Protein AF-A0A2D5RQQ9-F1 (afdb_monomer_lite)

Radius of gyration: 22.71 Å; chains: 1; bounding box: 51×52×62 Å

Sequence (288 aa):
MKKIIVSLLFSGSVLANSAQQEQQINMMLTMMESMGEMTRMAECIDLPQARLKNVYQQTLMECGVGDMAAEEPDPQHTACLKSSLVKRSGVPADRWLACENSDEEHEDPLIAELDALNEQIGEREPTAAEQRQMDQIIERMQQRGVADMQQMVDAMIAGSQGSEASVTLPVYPEAKLLINIPSQGDIEIAEQRYITLPGASFVTTASPAQVLEFYRQQLPGYRIHRSALSAATDVAYMQNIPVDFDYSRDFGRAFSIPHIYIQPAKAGSQQQLPGAQTLFFVYYQPAE

Secondary structure (DSSP, 8-state):
----------B--TT--HHHHHHHHHHHHHHHHHTTHHHHHHHHHT--HHHHHHHHHHHHHHH---BTTSSS--HHHHHHHHHHHHHHH---HHHHHHHHGGGGG---HHHHHHHHHHHHHTTSPPPHHHHHHHHHHHHHHHHHHHHHHHHHHHHHHHHHTT-GGG--S---TTPEEEEEEPP--EEEETTEEEEPPPEEEEEESS-HHHHHHHHHHH-TT-EEE--TTS-TT-EEEESS--TT--TTTSHHHHTTS-EEEEEEPPHHHHHHSTT--EEEEEE-PPP-

Structure (mmCIF, N/CA/C/O backbone):
data_AF-A0A2D5RQQ9-F1
#
_entry.id   AF-A0A2D5RQQ9-F1
#
loop_
_atom_site.group_PDB
_atom_site.id
_atom_site.type_symbol
_atom_site.label_atom_id
_atom_site.label_alt_id
_atom_site.label_comp_id
_atom_site.label_asym_id
_atom_site.label_entity_id
_atom_site.label_seq_id
_atom_site.pdbx_PDB_ins_code
_atom_site.Cartn_x
_atom_site.Cartn_y
_atom_site.Cartn_z
_atom_site.occupancy
_atom_site.B_iso_or_equiv
_atom_site.auth_seq_id
_atom_site.auth_comp_id
_atom_site.auth_asym_id
_atom_site.auth_atom_id
_atom_site.pdbx_PDB_model_num
ATOM 1 N N . MET A 1 1 ? -18.279 13.672 15.164 1.00 25.95 1 MET A N 1
ATOM 2 C CA . MET A 1 1 ? -17.681 13.859 13.816 1.00 25.95 1 MET A CA 1
ATOM 3 C C . MET A 1 1 ? -17.732 12.526 13.085 1.00 25.95 1 MET A C 1
ATOM 5 O O . MET A 1 1 ? -17.355 11.532 13.688 1.00 25.95 1 MET A O 1
ATOM 9 N N . LYS A 1 2 ? -18.236 12.481 11.839 1.00 24.95 2 LYS A N 1
ATOM 10 C CA . LYS A 1 2 ? -18.196 11.276 10.989 1.00 24.95 2 LYS A CA 1
ATOM 11 C C . LYS A 1 2 ? -16.764 10.737 10.995 1.00 24.95 2 LYS A C 1
ATOM 13 O O . LYS A 1 2 ? -15.858 11.482 10.626 1.00 24.95 2 LYS A O 1
ATOM 18 N N . LYS A 1 3 ? -16.576 9.503 11.478 1.00 25.38 3 LYS A N 1
ATOM 19 C CA . LYS A 1 3 ? -15.277 8.827 11.513 1.00 25.38 3 LYS A CA 1
ATOM 20 C C . LYS A 1 3 ? -14.649 8.972 10.129 1.00 25.38 3 LYS A C 1
ATOM 22 O O . LYS A 1 3 ? -15.228 8.521 9.142 1.00 25.38 3 LYS A O 1
ATOM 27 N N . ILE A 1 4 ? -13.508 9.654 10.065 1.00 24.83 4 ILE A N 1
ATOM 28 C CA . ILE A 1 4 ? -12.655 9.670 8.882 1.00 24.83 4 ILE A CA 1
ATOM 29 C C . ILE A 1 4 ? -12.055 8.268 8.832 1.00 24.83 4 ILE A C 1
ATOM 31 O O . ILE A 1 4 ? -10.956 8.017 9.314 1.00 24.83 4 ILE A O 1
ATOM 35 N N . ILE A 1 5 ? -12.839 7.327 8.306 1.00 30.06 5 ILE A N 1
ATOM 36 C CA . ILE A 1 5 ? -12.282 6.183 7.609 1.00 30.06 5 ILE A CA 1
ATOM 37 C C . ILE A 1 5 ? -11.373 6.832 6.579 1.00 30.06 5 ILE A C 1
ATOM 39 O O . ILE A 1 5 ? -11.826 7.636 5.760 1.00 30.06 5 ILE A O 1
ATOM 43 N N . VAL A 1 6 ? -10.074 6.585 6.702 1.00 27.17 6 VAL A N 1
ATOM 44 C CA . VAL A 1 6 ? -9.129 6.887 5.641 1.00 27.17 6 VAL A CA 1
ATOM 45 C C . VAL A 1 6 ? -9.617 6.061 4.455 1.00 27.17 6 VAL A C 1
ATOM 47 O O . VAL A 1 6 ? -9.301 4.880 4.340 1.00 27.17 6 VAL A O 1
ATOM 50 N N . SER A 1 7 ? -10.470 6.669 3.627 1.00 28.73 7 SER A N 1
ATOM 51 C CA . SER A 1 7 ? -10.830 6.187 2.304 1.00 28.73 7 SER A CA 1
ATOM 52 C C . SER A 1 7 ? -9.543 6.200 1.501 1.00 28.73 7 SER A C 1
ATOM 54 O O . SER A 1 7 ? -9.238 7.149 0.782 1.00 28.73 7 SER A O 1
ATOM 56 N N . LEU A 1 8 ? -8.732 5.160 1.674 1.00 34.09 8 LEU A N 1
ATOM 57 C CA . LEU A 1 8 ? -7.810 4.760 0.638 1.00 34.09 8 LEU A CA 1
ATOM 58 C C . LEU A 1 8 ? -8.691 4.411 -0.550 1.00 34.09 8 LEU A C 1
ATOM 60 O O . LEU A 1 8 ? -9.474 3.463 -0.507 1.00 34.09 8 LEU A O 1
ATOM 64 N N . LEU A 1 9 ? -8.618 5.283 -1.547 1.00 37.06 9 LEU A N 1
ATOM 65 C CA . LEU A 1 9 ? -9.400 5.273 -2.770 1.00 37.06 9 LEU A CA 1
ATOM 66 C C . LEU A 1 9 ? -9.053 4.018 -3.571 1.00 37.06 9 LEU A C 1
ATOM 68 O O . LEU A 1 9 ? -8.239 4.044 -4.476 1.00 37.06 9 LEU A O 1
ATOM 72 N N . PHE A 1 10 ? -9.609 2.879 -3.192 1.00 42.66 10 PHE A N 1
ATOM 73 C CA . PHE A 1 10 ? -9.411 1.617 -3.882 1.00 42.66 10 PHE A CA 1
ATOM 74 C C . PHE A 1 10 ? -10.621 1.355 -4.776 1.00 42.66 10 PHE A C 1
ATOM 76 O O . PHE A 1 10 ? -11.488 0.553 -4.437 1.00 42.66 10 PHE A O 1
ATOM 83 N N . SER A 1 11 ? -10.710 2.056 -5.905 1.00 41.66 11 SER A N 1
ATOM 84 C CA . SER A 1 11 ? -11.771 1.819 -6.888 1.00 41.66 11 SER A CA 1
ATOM 85 C C . SER A 1 11 ? -11.469 0.516 -7.634 1.00 41.66 11 SER A C 1
ATOM 87 O O . SER A 1 11 ? -10.487 0.416 -8.372 1.00 41.66 11 SER A O 1
ATOM 89 N N . GLY A 1 12 ? -12.280 -0.515 -7.397 1.00 41.56 12 GLY A N 1
ATOM 90 C CA . GLY A 1 12 ? -12.174 -1.802 -8.076 1.00 41.56 12 GLY A CA 1
ATOM 91 C C . GLY A 1 12 ? -12.991 -1.812 -9.363 1.00 41.56 12 GLY A C 1
ATOM 92 O O . GLY A 1 12 ? -14.208 -1.973 -9.328 1.00 41.56 12 GLY A O 1
ATOM 93 N N . SER A 1 13 ? -12.338 -1.698 -10.518 1.00 41.34 13 SER A N 1
ATOM 94 C CA . SER A 1 13 ? -12.982 -2.000 -11.800 1.00 41.34 13 SER A CA 1
ATOM 95 C C . SER A 1 13 ? -13.202 -3.512 -11.926 1.00 41.34 13 SER A C 1
ATOM 97 O O . SER A 1 13 ? -12.289 -4.299 -11.684 1.00 41.34 13 SER A O 1
ATOM 99 N N . VAL A 1 14 ? -14.378 -3.928 -12.408 1.00 40.56 14 VAL A N 1
ATOM 100 C CA . VAL A 1 14 ? -14.801 -5.334 -12.645 1.00 40.56 14 VAL A CA 1
ATOM 101 C C . VAL A 1 14 ? -13.974 -6.052 -13.746 1.00 40.56 14 VAL A C 1
ATOM 103 O O . VAL A 1 14 ? -14.341 -7.116 -14.231 1.00 40.56 14 VAL A O 1
ATOM 106 N N . LEU A 1 15 ? -12.837 -5.480 -14.155 1.00 45.84 15 LEU A N 1
ATOM 107 C CA . LEU A 1 15 ? -11.891 -6.018 -15.140 1.00 45.84 15 LEU A CA 1
ATOM 108 C C . LEU A 1 15 ? -10.438 -6.005 -14.624 1.00 45.84 15 LEU A C 1
ATOM 110 O O . LEU A 1 15 ? -9.504 -6.027 -15.422 1.00 45.84 15 LEU A O 1
ATOM 114 N N . ALA A 1 16 ? -10.218 -5.931 -13.308 1.00 52.47 16 ALA A N 1
ATOM 115 C CA . ALA A 1 16 ? -8.876 -6.088 -12.756 1.00 52.47 16 ALA A CA 1
ATOM 116 C C . ALA A 1 16 ? -8.373 -7.522 -13.007 1.00 52.47 16 ALA A C 1
ATOM 118 O O . ALA A 1 16 ? -9.087 -8.494 -12.756 1.00 52.47 16 ALA A O 1
ATOM 119 N N . ASN A 1 17 ? -7.137 -7.657 -13.499 1.00 68.62 17 ASN A N 1
ATOM 120 C CA . ASN A 1 17 ? -6.447 -8.946 -13.586 1.00 68.62 17 ASN A CA 1
ATOM 121 C C . ASN A 1 17 ? -6.506 -9.629 -12.203 1.00 68.62 17 ASN A C 1
ATOM 123 O O . ASN A 1 17 ? -6.288 -8.969 -11.183 1.00 68.62 17 ASN A O 1
ATOM 127 N N . SER A 1 18 ? -6.788 -10.936 -12.149 1.00 73.06 18 SER A N 1
ATOM 128 C CA . SER A 1 18 ? -6.931 -11.687 -10.892 1.00 73.06 18 SER A CA 1
ATOM 129 C C . SER A 1 18 ? -5.739 -11.511 -9.945 1.00 73.06 18 SER A C 1
ATOM 131 O O . SER A 1 18 ? -5.924 -11.498 -8.732 1.00 73.06 18 SER A O 1
ATOM 133 N N . ALA A 1 19 ? -4.531 -11.311 -10.485 1.00 74.75 19 ALA A N 1
ATOM 134 C CA . ALA A 1 19 ? -3.336 -11.027 -9.691 1.00 74.75 19 ALA A CA 1
ATOM 135 C C . ALA A 1 19 ? -3.405 -9.667 -8.965 1.00 74.75 19 ALA A C 1
ATOM 137 O O . ALA A 1 19 ? -2.987 -9.551 -7.815 1.00 74.75 19 ALA A O 1
ATOM 138 N N . GLN A 1 20 ? -3.960 -8.636 -9.610 1.00 75.88 20 GLN A N 1
ATOM 139 C CA . GLN A 1 20 ? -4.134 -7.314 -8.999 1.00 75.88 20 GLN A CA 1
ATOM 140 C C . GLN A 1 20 ? -5.241 -7.322 -7.946 1.00 75.88 20 GLN A C 1
ATOM 142 O O . GLN A 1 20 ? -5.081 -6.724 -6.883 1.00 75.88 20 GLN A O 1
ATOM 147 N N . GLN A 1 21 ? -6.339 -8.033 -8.216 1.00 80.00 21 GLN A N 1
ATOM 148 C CA . GLN A 1 21 ? -7.421 -8.204 -7.250 1.00 80.00 21 GLN A CA 1
ATOM 149 C C . GLN A 1 21 ? -6.928 -8.936 -5.993 1.00 80.00 21 GLN A C 1
ATOM 151 O O . GLN A 1 21 ? -7.206 -8.501 -4.876 1.00 80.00 21 GLN A O 1
ATOM 156 N N . GLU A 1 22 ? -6.155 -10.012 -6.156 1.00 84.25 22 GLU A N 1
ATOM 157 C CA . GLU A 1 22 ? -5.573 -10.745 -5.030 1.00 84.25 22 GLU A CA 1
ATOM 158 C C . GLU A 1 22 ? -4.641 -9.855 -4.193 1.00 84.25 22 GLU A C 1
ATOM 160 O O . GLU A 1 22 ? -4.732 -9.844 -2.963 1.00 84.25 22 GLU A O 1
ATOM 165 N N . GLN A 1 23 ? -3.794 -9.051 -4.841 1.00 83.00 23 GLN A N 1
ATOM 166 C CA . GLN A 1 23 ? -2.932 -8.086 -4.157 1.00 83.00 23 GLN A CA 1
ATOM 167 C C . GLN A 1 23 ? -3.745 -7.050 -3.367 1.00 83.00 23 GLN A C 1
ATOM 169 O O . GLN A 1 23 ? -3.433 -6.773 -2.208 1.00 83.00 23 GLN A O 1
ATOM 174 N N . GLN A 1 24 ? -4.806 -6.500 -3.961 1.00 83.75 24 GLN A N 1
ATOM 175 C CA . GLN A 1 24 ? -5.685 -5.534 -3.302 1.00 83.75 24 GLN A CA 1
ATOM 176 C C . GLN A 1 24 ? -6.357 -6.135 -2.061 1.00 83.75 24 GLN A C 1
ATOM 178 O O . GLN A 1 24 ? -6.379 -5.506 -1.002 1.00 83.75 24 GLN A O 1
ATOM 183 N N . ILE A 1 25 ? -6.844 -7.374 -2.167 1.00 88.44 25 ILE A N 1
ATOM 184 C CA . ILE A 1 25 ? -7.444 -8.108 -1.049 1.00 88.44 25 ILE A CA 1
ATOM 185 C C . ILE A 1 25 ? -6.409 -8.342 0.052 1.00 88.44 25 ILE A C 1
ATOM 187 O O . ILE A 1 25 ? -6.671 -8.034 1.212 1.00 88.44 25 ILE A O 1
ATOM 191 N N . ASN A 1 26 ? -5.218 -8.838 -0.287 1.00 88.25 26 ASN A N 1
ATOM 192 C CA . ASN A 1 26 ? -4.170 -9.108 0.698 1.00 88.25 26 ASN A CA 1
ATOM 193 C C . ASN A 1 26 ? -3.725 -7.839 1.434 1.00 88.25 26 ASN A C 1
ATOM 195 O O . ASN A 1 26 ? -3.538 -7.874 2.654 1.00 88.25 26 ASN A O 1
ATOM 199 N N . MET A 1 27 ? -3.613 -6.715 0.723 1.00 86.12 27 MET A N 1
ATOM 200 C CA . MET A 1 27 ? -3.309 -5.424 1.329 1.00 86.12 27 MET A CA 1
ATOM 201 C C . MET A 1 27 ? -4.413 -4.997 2.300 1.00 86.12 27 MET A C 1
ATOM 203 O O . MET A 1 27 ? -4.114 -4.700 3.455 1.00 86.12 27 MET A O 1
ATOM 207 N N . MET A 1 28 ? -5.682 -5.053 1.885 1.00 87.69 28 MET A N 1
ATOM 208 C CA . MET A 1 28 ? -6.814 -4.696 2.745 1.00 87.69 28 MET A CA 1
ATOM 209 C C . MET A 1 28 ? -6.874 -5.568 4.008 1.00 87.69 28 MET A C 1
ATOM 211 O O . MET A 1 28 ? -6.996 -5.047 5.114 1.00 87.69 28 MET A O 1
ATOM 215 N N . LEU A 1 29 ? -6.709 -6.888 3.879 1.00 91.50 29 LEU A N 1
ATOM 216 C CA . LEU A 1 29 ? -6.721 -7.799 5.029 1.00 91.50 29 LEU A CA 1
ATOM 217 C C . LEU A 1 29 ? -5.537 -7.574 5.971 1.00 91.50 29 LEU A C 1
ATOM 219 O O . LEU A 1 29 ? -5.690 -7.708 7.183 1.00 91.50 29 LEU A O 1
ATOM 223 N N . THR A 1 30 ? -4.368 -7.225 5.433 1.00 89.94 30 THR A N 1
ATOM 224 C CA . THR A 1 30 ? -3.190 -6.884 6.244 1.00 89.94 30 THR A CA 1
ATOM 225 C C . THR A 1 30 ? -3.403 -5.575 6.998 1.00 89.94 30 THR A C 1
ATOM 227 O O . THR A 1 30 ? -3.008 -5.465 8.156 1.00 89.94 30 THR A O 1
ATOM 230 N N . MET A 1 31 ? -4.083 -4.603 6.386 1.00 86.19 31 MET A N 1
ATOM 231 C CA . MET A 1 31 ? -4.472 -3.368 7.062 1.00 86.19 31 MET A CA 1
ATOM 232 C C . MET A 1 31 ? -5.473 -3.625 8.190 1.00 86.19 31 MET A C 1
ATOM 234 O O . MET A 1 31 ? -5.219 -3.199 9.313 1.00 86.19 31 MET A O 1
ATOM 238 N N . MET A 1 32 ? -6.537 -4.394 7.936 1.00 88.75 32 MET A N 1
ATOM 239 C CA . MET A 1 32 ? -7.510 -4.782 8.970 1.00 88.75 32 MET A CA 1
ATOM 240 C C . MET A 1 32 ? -6.850 -5.528 10.138 1.00 88.75 32 MET A C 1
ATOM 242 O O . MET A 1 32 ? -7.231 -5.366 11.296 1.00 88.75 32 MET A O 1
ATOM 246 N N . GLU A 1 33 ? -5.863 -6.376 9.845 1.00 90.06 33 GLU A N 1
ATOM 247 C CA . GLU A 1 33 ? -5.084 -7.093 10.855 1.00 90.06 33 GLU A CA 1
ATOM 248 C C . GLU A 1 33 ? -4.198 -6.145 11.664 1.00 90.06 33 GLU A C 1
ATOM 250 O O . GLU A 1 33 ? -4.242 -6.182 12.893 1.00 90.06 33 GLU A O 1
ATOM 255 N N . SER A 1 34 ? -3.458 -5.259 10.993 1.00 86.75 34 SER A N 1
ATOM 256 C CA . SER A 1 34 ? -2.607 -4.267 11.652 1.00 86.75 34 SER A CA 1
ATOM 257 C C . SER A 1 34 ? -3.424 -3.351 12.558 1.00 86.75 34 SER A C 1
ATOM 259 O O . SER A 1 34 ? -3.053 -3.147 13.706 1.00 86.75 34 SER A O 1
ATOM 261 N N . MET A 1 35 ? -4.575 -2.867 12.094 1.00 83.38 35 MET A N 1
ATOM 262 C CA . MET A 1 35 ? -5.450 -1.963 12.848 1.00 83.38 35 MET A CA 1
ATOM 263 C C . MET A 1 35 ? -6.261 -2.666 13.953 1.00 83.38 35 MET A C 1
ATOM 265 O O . MET A 1 35 ? -7.040 -2.025 14.657 1.00 83.38 35 MET A O 1
ATOM 269 N N . GLY A 1 36 ? -6.103 -3.983 14.122 1.00 85.38 36 GLY A N 1
ATOM 270 C CA . GLY A 1 36 ? -6.800 -4.769 15.144 1.00 85.38 36 GLY A CA 1
ATOM 271 C C . GLY A 1 36 ? -8.283 -5.030 14.853 1.00 85.38 36 GLY A C 1
ATOM 272 O O . GLY A 1 36 ? -8.955 -5.679 15.655 1.00 85.38 36 GLY A O 1
ATOM 273 N N . GLU A 1 37 ? -8.803 -4.581 13.708 1.00 87.88 37 GLU A N 1
ATOM 274 C CA . GLU A 1 37 ? -10.182 -4.837 13.273 1.00 87.88 37 GLU A CA 1
ATOM 275 C C . GLU A 1 37 ? -10.431 -6.335 13.084 1.00 87.88 37 GLU A C 1
ATOM 277 O O . GLU A 1 37 ? -11.453 -6.865 13.522 1.00 87.88 37 GLU A O 1
ATOM 282 N N . MET A 1 38 ? -9.455 -7.047 12.508 1.00 91.06 38 MET A N 1
ATOM 283 C CA . MET A 1 38 ? -9.548 -8.493 12.304 1.00 91.06 38 MET A CA 1
ATOM 284 C C . MET A 1 38 ? -9.651 -9.251 13.635 1.00 91.06 38 MET A C 1
ATOM 286 O O . MET A 1 38 ? -10.439 -10.186 13.746 1.00 91.06 38 MET A O 1
ATOM 290 N N . THR A 1 39 ? -8.878 -8.847 14.649 1.00 91.19 39 THR A N 1
ATOM 291 C CA . THR A 1 39 ? -8.912 -9.451 15.991 1.00 91.19 39 THR A CA 1
ATOM 292 C C . THR A 1 39 ? -10.254 -9.203 16.666 1.00 91.19 39 THR A C 1
ATOM 294 O O . THR A 1 39 ? -10.876 -10.141 17.153 1.00 91.19 39 THR A O 1
ATOM 297 N N . ARG A 1 40 ? -10.747 -7.963 16.622 1.00 89.38 40 ARG A N 1
ATOM 298 C CA . ARG A 1 40 ? -12.038 -7.593 17.215 1.00 89.38 40 ARG A CA 1
ATOM 299 C C . ARG A 1 40 ? -13.191 -8.378 16.598 1.00 89.38 40 ARG A C 1
ATOM 301 O O . ARG A 1 40 ? -14.019 -8.938 17.313 1.00 89.38 40 ARG A O 1
ATOM 308 N N . MET A 1 41 ? -13.233 -8.442 15.268 1.00 91.25 41 MET A N 1
ATOM 309 C CA . MET A 1 41 ? -14.274 -9.179 14.561 1.00 91.25 41 MET A CA 1
ATOM 310 C C . MET A 1 41 ? -14.189 -10.675 14.877 1.00 91.25 41 MET A C 1
ATOM 312 O O . MET A 1 41 ? -15.211 -11.287 15.173 1.00 91.25 41 MET A O 1
ATOM 316 N N . ALA A 1 42 ? -12.977 -11.242 14.891 1.00 93.38 42 ALA A N 1
ATOM 317 C CA . ALA A 1 42 ? -12.712 -12.632 15.259 1.00 93.38 42 ALA A CA 1
ATOM 318 C C . ALA A 1 42 ? -13.224 -12.975 16.666 1.00 93.38 42 ALA A C 1
ATOM 320 O O . ALA A 1 42 ? -13.921 -13.975 16.835 1.00 93.38 42 ALA A O 1
ATOM 321 N N . GLU A 1 43 ? -12.942 -12.126 17.655 1.00 93.06 43 GLU A N 1
ATOM 322 C CA . GLU A 1 43 ? -13.437 -12.276 19.026 1.00 93.06 43 GLU A CA 1
ATOM 323 C C . GLU A 1 43 ? -14.964 -12.153 19.100 1.00 93.06 43 GLU A C 1
ATOM 325 O O . GLU A 1 43 ? -15.620 -12.945 19.777 1.00 93.06 43 GLU A O 1
ATOM 330 N N . CYS A 1 44 ? -15.555 -11.206 18.368 1.00 92.00 44 CYS A N 1
ATOM 331 C CA . CYS A 1 44 ? -16.999 -11.004 18.390 1.00 92.00 44 CYS A CA 1
ATOM 332 C C . CYS A 1 44 ? -17.763 -12.192 17.786 1.00 92.00 44 CYS A C 1
ATOM 334 O O . CYS A 1 44 ? -18.739 -12.669 18.371 1.00 92.00 44 CYS A O 1
ATOM 336 N N . ILE A 1 45 ? -17.323 -12.721 16.645 1.00 93.38 45 ILE A N 1
ATOM 337 C CA . ILE A 1 45 ? -17.992 -13.851 15.978 1.00 93.38 45 ILE A CA 1
ATOM 338 C C . ILE A 1 45 ? -17.516 -15.228 16.471 1.00 93.38 45 ILE A C 1
ATOM 340 O O . ILE A 1 45 ? -17.985 -16.239 15.950 1.00 93.38 45 ILE A O 1
ATOM 344 N N . ASP A 1 46 ? -16.613 -15.263 17.457 1.00 94.12 46 ASP A N 1
ATOM 345 C CA . ASP A 1 46 ? -16.004 -16.472 18.030 1.00 94.12 46 ASP A CA 1
ATOM 346 C C . ASP A 1 46 ? -15.327 -17.367 16.973 1.00 94.12 46 ASP A C 1
ATOM 348 O O . ASP A 1 46 ? -15.558 -18.575 16.862 1.00 94.12 46 ASP A O 1
ATOM 352 N N . LEU A 1 47 ? -14.484 -16.753 16.138 1.00 94.62 47 LEU A N 1
ATOM 353 C CA . LEU A 1 47 ? -13.663 -17.454 15.154 1.00 94.62 47 LEU A CA 1
ATOM 354 C C . LEU A 1 47 ? -12.181 -17.138 15.345 1.00 94.62 47 LEU A C 1
ATOM 356 O O . LEU A 1 47 ? -11.826 -15.986 15.560 1.00 94.62 47 LEU A O 1
ATOM 360 N N . PRO A 1 48 ? -11.272 -18.115 15.165 1.00 95.69 48 PRO A N 1
ATOM 361 C CA . PRO A 1 48 ? -9.846 -17.820 15.125 1.00 95.69 48 PRO A CA 1
ATOM 362 C C . PRO A 1 48 ? -9.525 -16.799 14.027 1.00 95.69 48 PRO A C 1
ATOM 364 O O . PRO A 1 48 ? -9.962 -16.962 12.886 1.00 95.69 48 PRO A O 1
ATOM 367 N N . GLN A 1 49 ? -8.694 -15.804 14.338 1.00 94.38 49 GLN A N 1
ATOM 368 C CA . GLN A 1 49 ? -8.326 -14.722 13.417 1.00 94.38 49 GLN A CA 1
ATOM 369 C C . GLN A 1 49 ? -7.825 -15.233 12.053 1.00 94.38 49 GLN A C 1
ATOM 371 O O . GLN A 1 49 ? -8.259 -14.758 11.007 1.00 94.38 49 GLN A O 1
ATOM 376 N N . ALA A 1 50 ? -6.980 -16.270 12.043 1.00 94.56 50 ALA A N 1
ATOM 377 C CA . ALA A 1 50 ? -6.484 -16.882 10.807 1.00 94.56 50 ALA A CA 1
ATOM 378 C C . ALA A 1 50 ? -7.607 -17.494 9.948 1.00 94.56 50 ALA A C 1
ATOM 380 O O . ALA A 1 50 ? -7.569 -17.428 8.718 1.00 94.56 50 ALA A O 1
ATOM 381 N N . ARG A 1 51 ? -8.633 -18.071 10.589 1.00 95.31 51 ARG A N 1
ATOM 382 C CA . ARG A 1 51 ? -9.811 -18.602 9.895 1.00 95.31 51 ARG A CA 1
ATOM 383 C C . ARG A 1 51 ? -10.665 -17.468 9.342 1.00 95.31 51 ARG A C 1
ATOM 385 O O . ARG A 1 51 ? -11.106 -17.565 8.201 1.00 95.31 51 ARG A O 1
ATOM 392 N N . LEU A 1 52 ? -10.863 -16.403 10.114 1.00 94.81 52 LEU A N 1
ATOM 393 C CA . LEU A 1 52 ? -11.594 -15.223 9.666 1.00 94.81 52 LEU A CA 1
ATOM 394 C C . LEU A 1 52 ? -10.920 -14.561 8.454 1.00 94.81 52 LEU A C 1
ATOM 396 O O . LEU A 1 52 ? -11.585 -14.300 7.455 1.00 94.81 52 LEU A O 1
ATOM 400 N N . LYS A 1 53 ? -9.595 -14.388 8.490 1.00 94.81 53 LYS A N 1
ATOM 401 C CA . LYS A 1 53 ? -8.812 -13.866 7.361 1.00 94.81 53 LYS A CA 1
ATOM 402 C C . LYS A 1 53 ? -9.030 -14.686 6.087 1.00 94.81 53 LYS A C 1
ATOM 404 O O . LYS A 1 53 ? -9.276 -14.116 5.030 1.00 94.81 53 LYS A O 1
ATOM 409 N N . ASN A 1 54 ? -9.010 -16.017 6.191 1.00 95.12 54 ASN A N 1
ATOM 410 C CA . ASN A 1 54 ? -9.273 -16.907 5.057 1.00 95.12 54 ASN A CA 1
ATOM 411 C C . ASN A 1 54 ? -10.717 -16.769 4.534 1.00 95.12 54 ASN A C 1
ATOM 413 O O . ASN A 1 54 ? -10.930 -16.689 3.325 1.00 95.12 54 ASN A O 1
ATOM 417 N N . VAL A 1 55 ? -11.703 -16.677 5.435 1.00 95.38 55 VAL A N 1
ATOM 418 C CA . VAL A 1 55 ? -13.110 -16.445 5.070 1.00 95.38 55 VAL A CA 1
ATOM 419 C C . VAL A 1 55 ? -13.265 -15.141 4.290 1.00 95.38 55 VAL A C 1
ATOM 421 O O . VAL A 1 55 ? -13.894 -15.155 3.231 1.00 95.38 55 VAL A O 1
ATOM 424 N N . TYR A 1 56 ? -12.668 -14.041 4.757 1.00 94.62 56 TYR A N 1
ATOM 425 C CA . TYR A 1 56 ? -12.691 -12.775 4.027 1.00 94.62 56 TYR A CA 1
ATOM 426 C C . TYR A 1 56 ? -11.983 -12.881 2.680 1.00 94.62 56 TYR A C 1
ATOM 428 O O . TYR A 1 56 ? -12.566 -12.502 1.670 1.00 94.62 56 TYR A O 1
ATOM 436 N N . GLN A 1 57 ? -10.773 -13.445 2.640 1.00 93.50 57 GLN A N 1
ATOM 437 C CA . GLN A 1 57 ? -10.010 -13.599 1.402 1.00 93.50 57 GLN A CA 1
ATOM 438 C C . GLN A 1 57 ? -10.824 -14.335 0.334 1.00 93.50 57 GLN A C 1
ATOM 440 O O . GLN A 1 57 ? -10.979 -13.846 -0.780 1.00 93.50 57 GLN A O 1
ATOM 445 N N . GLN A 1 58 ? -11.414 -15.480 0.682 1.00 93.94 58 GLN A N 1
ATOM 446 C CA . GLN A 1 58 ? -12.241 -16.248 -0.249 1.00 93.94 58 GLN A CA 1
ATOM 447 C C . GLN A 1 58 ? -13.518 -15.511 -0.656 1.00 93.94 58 GLN A C 1
ATOM 449 O O . GLN A 1 58 ? -13.935 -15.604 -1.808 1.00 93.94 58 GLN A O 1
ATOM 454 N N . THR A 1 59 ? -14.144 -14.798 0.281 1.00 93.31 59 THR A N 1
ATOM 455 C CA . THR A 1 59 ? -15.378 -14.054 0.014 1.00 93.31 59 THR A CA 1
ATOM 456 C C . THR A 1 59 ? -15.126 -12.887 -0.936 1.00 93.31 59 THR A C 1
ATOM 458 O O . THR A 1 59 ? -15.888 -12.702 -1.875 1.00 93.31 59 THR A O 1
ATOM 461 N N . LEU A 1 60 ? -14.032 -12.149 -0.755 1.00 91.75 60 LEU A N 1
ATOM 462 C CA . LEU A 1 60 ? -13.659 -11.018 -1.609 1.00 91.75 60 LEU A CA 1
ATOM 463 C C . LEU A 1 60 ? -13.136 -11.463 -2.981 1.00 91.75 60 LEU A C 1
ATOM 465 O O . LEU A 1 60 ? -13.339 -10.775 -3.979 1.00 91.75 60 LEU A O 1
ATOM 469 N N . MET A 1 61 ? -12.500 -12.635 -3.062 1.00 89.31 61 MET A N 1
ATOM 470 C CA . MET A 1 61 ? -12.158 -13.240 -4.353 1.00 89.31 61 MET A CA 1
ATOM 471 C C . MET A 1 61 ? -13.415 -13.654 -5.137 1.00 89.31 61 MET A C 1
ATOM 473 O O . MET A 1 61 ? -13.436 -13.530 -6.355 1.00 89.31 61 MET A O 1
ATOM 477 N N . GLU A 1 62 ? -14.465 -14.127 -4.455 1.00 89.50 62 GLU A N 1
ATOM 478 C CA . GLU A 1 62 ? -15.734 -14.538 -5.079 1.00 89.50 62 GLU A CA 1
ATOM 479 C C . GLU A 1 62 ? -16.630 -13.349 -5.450 1.00 89.50 62 GLU A C 1
ATOM 481 O O . GLU A 1 62 ? -17.172 -13.303 -6.550 1.00 89.50 62 GLU A O 1
ATOM 486 N N . CYS A 1 63 ? -16.797 -12.397 -4.532 1.00 88.25 63 CYS A N 1
ATOM 487 C CA . CYS A 1 63 ? -17.736 -11.284 -4.671 1.00 88.25 63 CYS A CA 1
ATOM 488 C C . CYS A 1 63 ? -17.109 -10.018 -5.270 1.00 88.25 63 CYS A C 1
ATOM 490 O O . CYS A 1 63 ? -17.829 -9.058 -5.551 1.00 88.25 63 CYS A O 1
ATOM 492 N N . GLY A 1 64 ? -15.785 -9.993 -5.441 1.00 85.12 64 GLY A N 1
ATOM 493 C CA . GLY A 1 64 ? -15.038 -8.771 -5.715 1.00 85.12 64 GLY A CA 1
ATOM 494 C C . GLY A 1 64 ? -14.786 -7.948 -4.450 1.00 85.12 64 GLY A C 1
ATOM 495 O O . GLY A 1 64 ? -15.164 -8.330 -3.343 1.00 85.12 64 GLY A O 1
ATOM 496 N N . VAL A 1 65 ? -14.155 -6.793 -4.634 1.00 78.06 65 VAL A N 1
ATOM 497 C CA . VAL A 1 65 ? -13.922 -5.775 -3.589 1.00 78.06 65 VAL A CA 1
ATOM 498 C C . VAL A 1 65 ? -14.934 -4.621 -3.643 1.00 78.06 65 VAL A C 1
ATOM 500 O O . VAL A 1 65 ? -14.927 -3.769 -2.764 1.00 78.06 65 VAL A O 1
ATOM 503 N N . GLY A 1 66 ? -15.815 -4.618 -4.652 1.00 68.88 66 GLY A N 1
ATOM 504 C CA . GLY A 1 66 ? -16.814 -3.571 -4.868 1.00 68.88 66 GLY A CA 1
ATOM 505 C C . GLY A 1 66 ? -16.214 -2.243 -5.341 1.00 68.88 66 GLY A C 1
ATOM 506 O O . GLY A 1 66 ? -14.996 -2.050 -5.349 1.00 68.88 66 GLY A O 1
ATOM 507 N N . ASP A 1 67 ? -17.086 -1.321 -5.751 1.00 66.88 67 ASP A N 1
ATOM 508 C CA . ASP A 1 67 ? -16.706 0.080 -5.930 1.00 66.88 67 ASP A CA 1
ATOM 509 C C . ASP A 1 67 ? -16.825 0.798 -4.582 1.00 66.88 67 ASP A C 1
ATOM 511 O O . ASP A 1 67 ? -17.905 1.214 -4.167 1.00 66.88 67 ASP A O 1
ATOM 515 N N . MET A 1 68 ? -15.698 0.909 -3.880 1.00 58.72 68 MET A N 1
ATOM 516 C CA . MET A 1 68 ? -15.611 1.582 -2.581 1.00 58.72 68 MET A CA 1
ATOM 517 C C . MET A 1 68 ? -15.794 3.109 -2.688 1.00 58.72 68 MET A C 1
ATOM 519 O O . MET A 1 68 ? -15.899 3.773 -1.658 1.00 58.72 68 MET A O 1
ATOM 523 N N . ALA A 1 69 ? -15.801 3.674 -3.904 1.00 52.69 69 ALA A N 1
ATOM 524 C CA . ALA A 1 69 ? -16.020 5.098 -4.156 1.00 52.69 69 ALA A CA 1
ATOM 525 C C . ALA A 1 69 ? -17.486 5.433 -4.479 1.00 52.69 69 ALA A C 1
ATOM 527 O O . ALA A 1 69 ? -17.847 6.612 -4.523 1.00 52.69 69 ALA A O 1
ATOM 528 N N . ALA A 1 70 ? -18.338 4.425 -4.686 1.00 62.19 70 ALA A N 1
ATOM 529 C CA . ALA A 1 70 ? -19.761 4.644 -4.883 1.00 62.19 70 ALA A CA 1
ATOM 530 C C . ALA A 1 70 ? -20.402 5.167 -3.587 1.00 62.19 70 ALA A C 1
ATOM 532 O O . ALA A 1 70 ? -20.209 4.601 -2.511 1.00 62.19 70 ALA A O 1
ATOM 533 N N . GLU A 1 71 ? -21.193 6.240 -3.691 1.00 61.44 71 GLU A N 1
ATOM 534 C CA . GLU A 1 71 ? -21.927 6.805 -2.546 1.00 61.44 71 GLU A CA 1
ATOM 535 C C . GLU A 1 71 ? -22.872 5.780 -1.902 1.00 61.44 71 GLU A C 1
ATOM 537 O O . GLU A 1 71 ? -23.112 5.825 -0.695 1.00 61.44 71 GLU A O 1
ATOM 542 N N . GLU A 1 72 ? -23.370 4.834 -2.702 1.00 69.69 72 GLU A N 1
ATOM 543 C CA . GLU A 1 72 ? -24.149 3.695 -2.239 1.00 69.69 72 GLU A CA 1
ATOM 544 C C . GLU A 1 72 ? -23.493 2.386 -2.700 1.00 69.69 72 GLU A C 1
ATOM 546 O O . GLU A 1 72 ? -23.226 2.219 -3.895 1.00 69.69 72 GLU A O 1
ATOM 551 N N . PRO A 1 73 ? -23.251 1.430 -1.784 1.00 74.56 73 PRO A N 1
ATOM 552 C CA . PRO A 1 73 ? -22.716 0.132 -2.157 1.00 74.56 73 PRO A CA 1
ATOM 553 C C . PRO A 1 73 ? -23.724 -0.628 -3.023 1.00 74.56 73 PRO A C 1
ATOM 555 O O . PRO A 1 73 ? -24.915 -0.680 -2.708 1.00 74.56 73 PRO A O 1
ATOM 558 N N . ASP A 1 74 ? -23.240 -1.271 -4.090 1.00 82.75 74 ASP A N 1
ATOM 559 C CA . ASP A 1 74 ? -24.082 -2.087 -4.967 1.00 82.75 74 ASP A CA 1
ATOM 560 C C . ASP A 1 74 ? -24.857 -3.146 -4.145 1.00 82.75 74 ASP A C 1
ATOM 562 O O . ASP A 1 74 ? -24.246 -3.960 -3.430 1.00 82.75 74 ASP A O 1
ATOM 566 N N . PRO A 1 75 ? -26.203 -3.171 -4.230 1.00 86.00 75 PRO A N 1
ATOM 567 C CA . PRO A 1 75 ? -27.019 -4.146 -3.521 1.00 86.00 75 PRO A CA 1
ATOM 568 C C . PRO A 1 75 ? -26.653 -5.596 -3.849 1.00 86.00 75 PRO A C 1
ATOM 570 O O . PRO A 1 75 ? -26.739 -6.454 -2.967 1.00 86.00 75 PRO A O 1
ATOM 573 N N . GLN A 1 76 ? -26.235 -5.889 -5.089 1.00 86.56 76 GLN A N 1
ATOM 574 C CA . GLN A 1 76 ? -25.844 -7.248 -5.478 1.00 86.56 76 GLN A CA 1
ATOM 575 C C . GLN A 1 76 ? -24.521 -7.647 -4.830 1.00 86.56 76 GLN A C 1
ATOM 577 O O . GLN A 1 76 ? -24.431 -8.723 -4.233 1.00 86.56 76 GLN A O 1
ATOM 582 N N . HIS A 1 77 ? -23.525 -6.764 -4.878 1.00 85.75 77 HIS A N 1
ATOM 583 C CA . HIS A 1 77 ? -22.254 -6.954 -4.193 1.00 85.75 77 HIS A CA 1
ATOM 584 C C . HIS A 1 77 ? -22.439 -7.171 -2.681 1.00 85.75 77 HIS A C 1
ATOM 586 O O . HIS A 1 77 ? -21.940 -8.149 -2.121 1.00 85.75 77 HIS A O 1
ATOM 592 N N . THR A 1 78 ? -23.248 -6.333 -2.026 1.00 86.81 78 THR A N 1
ATOM 593 C CA . THR A 1 78 ? -23.535 -6.447 -0.586 1.00 86.81 78 THR A CA 1
ATOM 594 C C . THR A 1 78 ? -24.243 -7.762 -0.246 1.00 86.81 78 THR A C 1
ATOM 596 O O . THR A 1 78 ? -23.904 -8.423 0.740 1.00 86.81 78 THR A O 1
ATOM 599 N N . ALA A 1 79 ? -25.216 -8.178 -1.062 1.00 89.62 79 ALA A N 1
ATOM 600 C CA . ALA A 1 79 ? -25.891 -9.463 -0.894 1.00 89.62 79 ALA A CA 1
ATOM 601 C C . ALA A 1 79 ? -24.920 -10.645 -1.066 1.00 89.62 79 ALA A C 1
ATOM 603 O O . ALA A 1 79 ? -24.976 -11.602 -0.285 1.00 89.62 79 ALA A O 1
ATOM 604 N N . CYS A 1 80 ? -23.998 -10.563 -2.033 1.00 92.19 80 CYS A N 1
ATOM 605 C CA . CYS A 1 80 ? -22.944 -11.557 -2.220 1.00 92.19 80 CYS A CA 1
ATOM 606 C C . CYS A 1 80 ? -22.077 -11.669 -0.964 1.00 92.19 80 CYS A C 1
ATOM 608 O O . CYS A 1 80 ? -22.021 -12.749 -0.376 1.00 92.19 80 CYS A O 1
ATOM 610 N N . LEU A 1 81 ? -21.495 -10.558 -0.493 1.00 90.69 81 LEU A N 1
ATOM 611 C CA . LEU A 1 81 ? -20.628 -10.542 0.688 1.00 90.69 81 LEU A CA 1
ATOM 612 C C . LEU A 1 81 ? -21.319 -11.165 1.904 1.00 90.69 81 LEU A C 1
ATOM 614 O O . LEU A 1 81 ? -20.795 -12.111 2.489 1.00 90.69 81 LEU A O 1
ATOM 618 N N . LYS A 1 82 ? -22.527 -10.700 2.247 1.00 90.25 82 LYS A N 1
ATOM 619 C CA . LYS A 1 82 ? -23.268 -11.197 3.418 1.00 90.25 82 LYS A CA 1
ATOM 620 C C . LYS A 1 82 ? -23.563 -12.693 3.321 1.00 90.25 82 LYS A C 1
ATOM 622 O O . LYS A 1 82 ? -23.359 -13.431 4.286 1.00 90.25 82 LYS A O 1
ATOM 627 N N . SER A 1 83 ? -24.019 -13.159 2.158 1.00 93.19 83 SER A N 1
ATOM 628 C CA . SER A 1 83 ? -24.342 -14.576 1.966 1.00 93.19 83 SER A CA 1
ATOM 629 C C . SER A 1 83 ? -23.097 -15.472 2.007 1.00 93.19 83 SER A C 1
ATOM 631 O O . SER A 1 83 ? -23.115 -16.521 2.658 1.00 93.19 83 SER A O 1
ATOM 633 N N . SER A 1 84 ? -21.999 -15.040 1.384 1.00 93.44 84 SER A N 1
ATOM 634 C CA . SER A 1 84 ? -20.734 -15.773 1.340 1.00 93.44 84 SER A CA 1
ATOM 635 C C . SER A 1 84 ? -20.034 -15.801 2.693 1.00 93.44 84 SER A C 1
ATOM 637 O O . SER A 1 84 ? -19.558 -16.866 3.092 1.00 93.44 84 SER A O 1
ATOM 639 N N . LEU A 1 85 ? -20.048 -14.696 3.448 1.00 93.38 85 LEU A N 1
ATOM 640 C CA . LEU A 1 85 ? -19.514 -14.645 4.810 1.00 93.38 85 LEU A CA 1
ATOM 641 C C . LEU A 1 85 ? -20.220 -15.655 5.712 1.00 93.38 85 LEU A C 1
ATOM 643 O O . LEU A 1 85 ? -19.552 -16.492 6.316 1.00 93.38 85 LEU A O 1
ATOM 647 N N . VAL A 1 86 ? -21.556 -15.658 5.758 1.00 94.19 86 VAL A N 1
ATOM 648 C CA . VAL A 1 86 ? -22.337 -16.614 6.569 1.00 94.19 86 VAL A CA 1
ATOM 649 C C . VAL A 1 86 ? -22.053 -18.053 6.138 1.00 94.19 86 VAL A C 1
ATOM 651 O O . VAL A 1 86 ? -21.726 -18.907 6.964 1.00 94.19 86 VAL A O 1
ATOM 654 N N . LYS A 1 87 ? -22.100 -18.322 4.829 1.00 94.94 87 LYS A N 1
ATOM 655 C CA . LYS A 1 87 ? -21.874 -19.660 4.267 1.00 94.94 87 LYS A CA 1
ATOM 656 C C . LYS A 1 87 ? -20.477 -20.205 4.580 1.00 94.94 87 LYS A C 1
ATOM 658 O O . LYS A 1 87 ? -20.349 -21.387 4.892 1.00 94.94 87 LYS A O 1
ATOM 663 N N . ARG A 1 88 ? -19.431 -19.379 4.473 1.00 94.75 88 ARG A N 1
ATOM 664 C CA . ARG A 1 88 ? -18.025 -19.797 4.638 1.00 94.75 88 ARG A CA 1
ATOM 665 C C . ARG A 1 88 ? -17.580 -19.808 6.096 1.00 94.75 88 ARG A C 1
ATOM 667 O O . ARG A 1 88 ? -16.827 -20.693 6.502 1.00 94.75 88 ARG A O 1
ATOM 674 N N . SER A 1 89 ? -18.047 -18.848 6.891 1.00 94.06 89 SER A N 1
ATOM 675 C CA . SER A 1 89 ? -17.751 -18.793 8.326 1.00 94.06 89 SER A CA 1
ATOM 676 C C . SER A 1 89 ? -18.448 -19.917 9.092 1.00 94.06 89 SER A C 1
ATOM 678 O O . SER A 1 89 ? -17.854 -20.486 10.010 1.00 94.06 89 SER A O 1
ATOM 680 N N . GLY A 1 90 ? -19.676 -20.269 8.692 1.00 93.31 90 GLY A N 1
ATOM 681 C CA . GLY A 1 90 ? -20.578 -21.110 9.480 1.00 93.31 90 GLY A CA 1
ATOM 682 C C . GLY A 1 90 ? -21.195 -20.370 10.672 1.00 93.31 90 GLY A C 1
ATOM 683 O O . GLY A 1 90 ? -21.859 -20.999 11.493 1.00 93.31 90 GLY A O 1
ATOM 684 N N . VAL A 1 91 ? -20.976 -19.055 10.774 1.00 94.06 91 VAL A N 1
ATOM 685 C CA . VAL A 1 91 ? -21.535 -18.198 11.820 1.00 94.06 91 VAL A CA 1
ATOM 686 C C . VAL A 1 91 ? -22.891 -17.657 11.347 1.00 94.06 91 VAL A C 1
ATOM 688 O O . VAL A 1 91 ? -22.981 -17.151 10.224 1.00 94.06 91 VAL A O 1
ATOM 691 N N . PRO A 1 92 ? -23.948 -17.746 12.174 1.00 93.19 92 PRO A N 1
ATOM 692 C CA . PRO A 1 92 ? -25.269 -17.211 11.855 1.00 93.19 92 PRO A CA 1
ATOM 693 C C . PRO A 1 92 ? -25.271 -15.713 11.502 1.00 93.19 92 PRO A C 1
ATOM 695 O O . PRO A 1 92 ? -24.496 -14.924 12.043 1.00 93.19 92 PRO A O 1
ATOM 698 N N . ALA A 1 93 ? -26.165 -15.310 10.595 1.00 90.50 93 ALA A N 1
ATOM 699 C CA . ALA A 1 93 ? -26.242 -13.937 10.084 1.00 90.50 93 ALA A CA 1
ATOM 700 C C . ALA A 1 93 ? -26.558 -12.890 11.169 1.00 90.50 93 ALA A C 1
ATOM 702 O O . ALA A 1 93 ? -26.056 -11.773 11.120 1.00 90.50 93 ALA A O 1
ATOM 703 N N . ASP A 1 94 ? -27.370 -13.252 12.159 1.00 91.81 94 ASP A N 1
ATOM 704 C CA . ASP A 1 94 ? -27.701 -12.418 13.317 1.00 91.81 94 ASP A CA 1
ATOM 705 C C . ASP A 1 94 ? -26.476 -12.127 14.190 1.00 91.81 94 ASP A C 1
ATOM 707 O O . ASP A 1 94 ? -26.337 -11.012 14.691 1.00 91.81 94 ASP A O 1
ATOM 711 N N . ARG A 1 95 ? -25.546 -13.083 14.318 1.00 90.19 95 ARG A N 1
ATOM 712 C CA . ARG A 1 95 ? -24.288 -12.854 15.038 1.00 90.19 95 ARG A CA 1
ATOM 713 C C . ARG A 1 95 ? -23.388 -11.868 14.297 1.00 90.19 95 ARG A C 1
ATOM 715 O O . ARG A 1 95 ? -22.839 -10.979 14.936 1.00 90.19 95 ARG A O 1
ATOM 722 N N . TRP A 1 96 ? -23.285 -11.988 12.974 1.00 89.19 96 TRP A N 1
ATOM 723 C CA . TRP A 1 96 ? -22.564 -11.019 12.141 1.00 89.19 96 TRP A CA 1
ATOM 724 C C . TRP A 1 96 ? -23.143 -9.606 12.274 1.00 89.19 96 TRP A C 1
ATOM 726 O O . TRP A 1 96 ? -22.406 -8.673 12.577 1.00 89.19 96 TRP A O 1
ATOM 736 N N . LEU A 1 97 ? -24.466 -9.462 12.149 1.00 86.38 97 LEU A N 1
ATOM 737 C CA . LEU A 1 97 ? -25.155 -8.174 12.297 1.00 86.38 97 LEU A CA 1
ATOM 738 C C . LEU A 1 97 ? -24.964 -7.558 13.690 1.00 86.38 97 LEU A C 1
ATOM 740 O O . LEU A 1 97 ? -24.819 -6.345 13.813 1.00 86.38 97 LEU A O 1
ATOM 744 N N . ALA A 1 98 ? -24.955 -8.377 14.745 1.00 87.06 98 ALA A N 1
ATOM 745 C CA . ALA A 1 98 ? -24.697 -7.898 16.100 1.00 87.06 98 ALA A CA 1
ATOM 746 C C . ALA A 1 98 ? -23.273 -7.335 16.258 1.00 87.06 98 ALA A C 1
ATOM 748 O O . ALA A 1 98 ? -23.083 -6.369 16.992 1.00 87.06 98 ALA A O 1
ATOM 749 N N . CYS A 1 99 ? -22.293 -7.918 15.563 1.00 86.75 99 CYS A N 1
ATOM 750 C CA . CYS A 1 99 ? -20.912 -7.448 15.579 1.00 86.75 99 CYS A CA 1
ATOM 751 C C . CYS A 1 99 ? -20.722 -6.175 14.739 1.00 86.75 99 CYS A C 1
ATOM 753 O O . CYS A 1 99 ? -20.099 -5.237 15.224 1.00 86.75 99 CYS A O 1
ATOM 755 N N . GLU A 1 100 ? -21.314 -6.095 13.542 1.00 80.62 100 GLU A N 1
ATOM 756 C CA . GLU A 1 100 ? -21.259 -4.896 12.681 1.00 80.62 100 GLU A CA 1
ATOM 757 C C . GLU A 1 100 ? -21.891 -3.665 13.355 1.00 80.62 100 GLU A C 1
ATOM 759 O O . GLU A 1 100 ? -21.330 -2.574 13.322 1.00 80.62 100 GLU A O 1
ATOM 764 N N . ASN A 1 101 ? -23.032 -3.838 14.030 1.00 68.12 101 ASN A N 1
ATOM 765 C CA . ASN A 1 101 ? -23.735 -2.731 14.689 1.00 68.12 101 ASN A CA 1
ATOM 766 C C . ASN A 1 101 ? -23.107 -2.307 16.030 1.00 68.12 101 ASN A C 1
ATOM 768 O O . ASN A 1 101 ? -23.528 -1.314 16.616 1.00 68.12 101 ASN A O 1
ATOM 772 N N . SER A 1 102 ? -22.115 -3.043 16.542 1.00 62.62 102 SER A N 1
ATOM 773 C CA . SER A 1 102 ? -21.432 -2.689 17.797 1.00 62.62 102 SER A CA 1
ATOM 774 C C . SER A 1 102 ? -20.406 -1.551 17.647 1.00 62.62 102 SER A C 1
ATOM 776 O O . SER A 1 102 ? -19.908 -1.035 18.648 1.00 62.62 102 SER A O 1
ATOM 778 N N . ASP A 1 103 ? -20.123 -1.115 16.413 1.00 55.16 103 ASP A N 1
ATOM 779 C CA . ASP A 1 103 ? -19.146 -0.064 16.091 1.00 55.16 103 ASP A CA 1
ATOM 780 C C . ASP A 1 103 ? -19.692 1.385 16.191 1.00 55.16 103 ASP A C 1
ATOM 782 O O . ASP A 1 103 ? -18.937 2.342 15.948 1.00 55.16 103 ASP A O 1
ATOM 786 N N . GLU A 1 104 ? -20.966 1.586 16.568 1.00 49.41 104 GLU A N 1
ATOM 787 C CA . GLU A 1 104 ? -21.594 2.923 16.606 1.00 49.41 104 GLU A CA 1
ATOM 788 C C . GLU A 1 104 ? -21.027 3.883 17.675 1.00 49.41 104 GLU A C 1
ATOM 790 O O . GLU A 1 104 ? -21.133 5.092 17.495 1.00 49.41 104 GLU A O 1
ATOM 795 N N . GLU A 1 105 ? -20.304 3.427 18.704 1.00 51.28 105 GLU A N 1
ATOM 796 C CA . GLU A 1 105 ? -19.769 4.316 19.760 1.00 51.28 105 GLU A CA 1
ATOM 797 C C . GLU A 1 105 ? -18.341 3.949 20.185 1.00 51.28 105 GLU A C 1
ATOM 799 O O . GLU A 1 105 ? -18.061 3.597 21.325 1.00 51.28 105 GLU A O 1
ATOM 804 N N . HIS A 1 106 ? -17.395 4.035 19.255 1.00 54.66 106 HIS A N 1
ATOM 805 C CA . HIS A 1 106 ? -15.982 4.141 19.634 1.00 54.66 106 HIS A CA 1
ATOM 806 C C . HIS A 1 106 ? -15.498 5.540 19.279 1.00 54.66 106 HIS A C 1
ATOM 808 O O . HIS A 1 106 ? -14.914 5.754 18.213 1.00 54.66 106 HIS A O 1
ATOM 814 N N . GLU A 1 107 ? -15.825 6.500 20.143 1.00 61.81 107 GLU A N 1
ATOM 815 C CA . GLU A 1 107 ? -15.104 7.767 20.199 1.00 61.81 107 GLU A CA 1
ATOM 816 C C . GLU A 1 107 ? -13.674 7.490 20.667 1.00 61.81 107 GLU A C 1
ATOM 818 O O . GLU A 1 107 ? -13.433 6.660 21.546 1.00 61.81 107 GLU A O 1
ATOM 823 N N . ASP A 1 108 ? -12.705 8.148 20.034 1.00 75.56 108 ASP A N 1
ATOM 824 C CA . ASP A 1 108 ? -11.318 8.079 20.476 1.00 75.56 108 ASP A CA 1
ATOM 825 C C . ASP A 1 108 ? -11.256 8.529 21.950 1.00 75.56 108 ASP A C 1
ATOM 827 O O . ASP A 1 108 ? -11.734 9.625 22.251 1.00 75.56 108 ASP A O 1
ATOM 831 N N . PRO A 1 109 ? -10.672 7.741 22.875 1.00 84.12 109 PRO A N 1
ATOM 832 C CA . PRO A 1 109 ? -10.607 8.110 24.288 1.00 84.12 109 PRO A CA 1
ATOM 833 C C . PRO A 1 109 ? -9.953 9.477 24.532 1.00 84.12 109 PRO A C 1
ATOM 835 O O . PRO A 1 109 ? -10.301 10.138 25.504 1.00 84.12 109 PRO A O 1
ATOM 838 N N . LEU A 1 110 ? -9.044 9.932 23.658 1.00 86.38 110 LEU A N 1
ATOM 839 C CA . LEU A 1 110 ? -8.446 11.268 23.755 1.00 86.38 110 LEU A CA 1
ATOM 840 C C . LEU A 1 110 ? -9.404 12.377 23.297 1.00 86.38 110 LEU A C 1
ATOM 842 O O . LEU A 1 110 ? -9.350 13.476 23.841 1.00 86.38 110 LEU A O 1
ATOM 846 N N . ILE A 1 111 ? -10.285 12.093 22.332 1.00 86.31 111 ILE A N 1
ATOM 847 C CA . ILE A 1 111 ? -11.356 13.017 21.932 1.00 86.31 111 ILE A CA 1
ATOM 848 C C . ILE A 1 111 ? -12.395 13.100 23.047 1.00 86.31 111 ILE A C 1
ATOM 850 O O . ILE A 1 111 ? -12.736 14.202 23.453 1.00 86.31 111 ILE A O 1
ATOM 854 N N . ALA A 1 112 ? -12.803 11.967 23.621 1.00 88.88 112 ALA A N 1
ATOM 855 C CA . ALA A 1 112 ? -13.711 11.951 24.765 1.00 88.88 112 ALA A CA 1
ATOM 856 C C . ALA A 1 112 ? -13.124 12.699 25.981 1.00 88.88 112 ALA A C 1
ATOM 858 O O . ALA A 1 112 ? -13.836 13.433 26.662 1.00 88.88 112 ALA A O 1
ATOM 859 N N . GLU A 1 113 ? -11.816 12.562 26.242 1.00 91.06 113 GLU A N 1
ATOM 860 C CA . GLU A 1 113 ? -11.114 13.318 27.292 1.00 91.06 113 GLU A CA 1
ATOM 861 C C . GLU A 1 113 ? -11.114 14.831 27.002 1.00 91.06 113 GLU A C 1
ATOM 863 O O . GLU A 1 113 ? -11.350 15.633 27.907 1.00 91.06 113 GLU A O 1
ATOM 868 N N . LEU A 1 114 ? -10.888 15.228 25.743 1.00 90.69 114 LEU A N 1
ATOM 869 C CA . LEU A 1 114 ? -10.925 16.629 25.320 1.00 90.69 114 LEU A CA 1
ATOM 870 C C . LEU A 1 114 ? -12.338 17.220 25.404 1.00 90.69 114 LEU A C 1
ATOM 872 O O . LEU A 1 114 ? -12.500 18.343 25.877 1.00 90.69 114 LEU A O 1
ATOM 876 N N . ASP A 1 115 ? -13.349 16.470 24.977 1.00 91.00 115 ASP A N 1
ATOM 877 C CA . ASP A 1 115 ? -14.748 16.889 25.006 1.00 91.00 115 ASP A CA 1
ATOM 878 C C . ASP A 1 115 ? -15.250 17.024 26.446 1.00 91.00 115 ASP A C 1
ATOM 880 O O . ASP A 1 115 ? -15.854 18.041 26.783 1.00 91.00 115 ASP A O 1
ATOM 884 N N . ALA A 1 116 ? -14.896 16.088 27.331 1.00 92.81 116 ALA A N 1
ATOM 885 C CA . ALA A 1 116 ? -15.194 16.192 28.759 1.00 92.81 116 ALA A CA 1
ATOM 886 C C . ALA A 1 116 ? -14.523 17.418 29.407 1.00 92.81 116 ALA A C 1
ATOM 888 O O . ALA A 1 116 ? -15.134 18.105 30.231 1.00 92.81 116 ALA A O 1
ATOM 889 N N . LEU A 1 117 ? -13.279 17.731 29.023 1.00 92.25 117 LEU A N 1
ATOM 890 C CA . LEU A 1 117 ? -12.583 18.928 29.499 1.00 92.25 117 LEU A CA 1
ATOM 891 C C . LEU A 1 117 ? -13.247 20.210 28.973 1.00 92.25 117 LEU A C 1
ATOM 893 O O . LEU A 1 117 ? -13.442 21.156 29.736 1.00 92.25 117 LEU A O 1
ATOM 897 N N . ASN A 1 118 ? -13.641 20.233 27.699 1.00 91.44 118 ASN A N 1
ATOM 898 C CA . ASN A 1 118 ? -14.367 21.353 27.102 1.00 91.44 118 ASN A 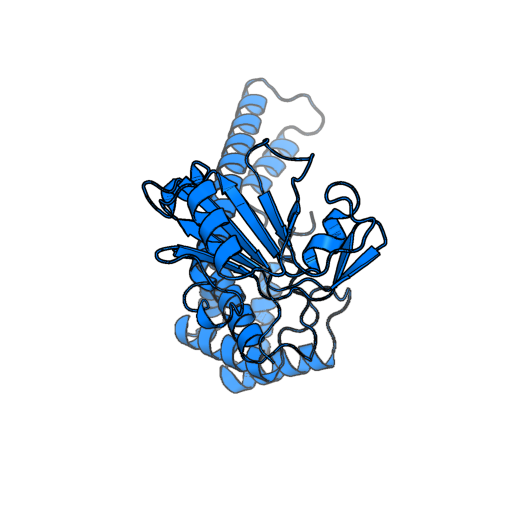CA 1
ATOM 899 C C . ASN A 1 118 ? -15.736 21.562 27.761 1.00 91.44 118 ASN A C 1
ATOM 901 O O . ASN A 1 118 ? -16.110 22.700 28.031 1.00 91.44 118 ASN A O 1
ATOM 905 N N . GLU A 1 119 ? -16.462 20.490 28.082 1.00 93.12 119 GLU A N 1
ATOM 906 C CA . GLU A 1 119 ? -17.738 20.564 28.799 1.00 93.12 119 GLU A CA 1
ATOM 907 C C . GLU A 1 119 ? -17.552 21.107 30.226 1.00 93.12 119 GLU A C 1
ATOM 909 O O . GLU A 1 119 ? -18.316 21.963 30.676 1.00 93.12 119 GLU A O 1
ATOM 914 N N . GLN A 1 120 ? -16.488 20.687 30.920 1.00 91.88 120 GLN A N 1
ATOM 915 C CA . GLN A 1 120 ? -16.127 21.213 32.240 1.00 91.88 120 GLN A CA 1
ATOM 916 C C . GLN A 1 120 ? -15.743 22.705 32.199 1.00 91.88 120 GLN A C 1
ATOM 918 O O . GLN A 1 120 ? -15.978 23.450 33.163 1.00 91.88 120 GLN A O 1
ATOM 923 N N . ILE A 1 121 ? -15.114 23.153 31.112 1.00 92.12 121 ILE A N 1
ATOM 924 C CA . ILE A 1 121 ? -14.792 24.565 30.899 1.00 92.12 121 ILE A CA 1
ATOM 925 C C . ILE A 1 121 ? -16.071 25.347 30.577 1.00 92.12 121 ILE A C 1
ATOM 927 O O . ILE A 1 121 ? -16.294 26.398 31.174 1.00 92.12 121 ILE A O 1
ATOM 931 N N . GLY A 1 122 ? -16.948 24.827 29.720 1.00 91.00 122 GLY A N 1
ATOM 932 C CA . GLY A 1 122 ? -18.149 25.522 29.262 1.00 91.00 122 GLY A CA 1
ATOM 933 C C . GLY A 1 122 ? -17.805 26.758 28.422 1.00 91.00 122 GLY A C 1
ATOM 934 O O . GLY A 1 122 ? -16.889 26.734 27.609 1.00 91.00 122 GLY A O 1
ATOM 935 N N . GLU A 1 123 ? -18.531 27.862 28.621 1.00 91.50 123 GLU A N 1
ATOM 936 C CA . GLU A 1 123 ? -18.352 29.102 27.838 1.00 91.50 123 GLU A CA 1
ATOM 937 C C . GLU A 1 123 ? -17.303 30.076 28.412 1.00 91.50 123 GLU A C 1
ATOM 939 O O . GLU A 1 123 ? -17.079 31.151 27.853 1.00 91.50 123 GLU A O 1
ATOM 944 N N . ARG A 1 124 ? -16.675 29.754 29.550 1.00 92.94 124 ARG A N 1
ATOM 945 C CA . ARG A 1 124 ? -15.641 30.619 30.151 1.00 92.94 124 ARG A CA 1
ATOM 946 C C . ARG A 1 124 ? -14.272 30.369 29.525 1.00 92.94 124 ARG A C 1
ATOM 948 O O . ARG A 1 124 ? -14.008 29.319 28.953 1.00 92.94 124 ARG A O 1
ATOM 955 N N . GLU A 1 125 ? -13.359 31.314 29.726 1.00 89.38 125 GLU A N 1
ATOM 956 C CA . GLU A 1 125 ? -11.961 31.094 29.365 1.00 89.38 125 GLU A CA 1
ATOM 957 C C . GLU A 1 125 ? -11.324 29.987 30.238 1.00 89.38 125 GLU A C 1
ATOM 959 O O . GLU A 1 125 ? -11.582 29.917 31.454 1.00 89.38 125 GLU A O 1
ATOM 964 N N . PRO A 1 126 ? -10.485 29.118 29.644 1.00 91.62 126 PRO A N 1
ATOM 965 C CA . PRO A 1 126 ? -9.731 28.122 30.387 1.00 91.62 126 PRO A CA 1
ATOM 966 C C . PRO A 1 126 ? -8.720 28.785 31.324 1.00 91.62 126 PRO A C 1
ATOM 968 O O . PRO A 1 126 ? -8.035 29.752 30.991 1.00 91.62 126 PRO A O 1
ATOM 971 N N . THR A 1 127 ? -8.585 28.230 32.524 1.00 94.44 127 THR A N 1
ATOM 972 C CA . THR A 1 127 ? -7.510 28.600 33.444 1.00 94.44 127 THR A CA 1
ATOM 973 C C . THR A 1 127 ? -6.159 28.129 32.901 1.00 94.44 127 THR A C 1
ATOM 975 O O . THR A 1 127 ? -6.069 27.193 32.110 1.00 94.44 127 THR A O 1
ATOM 978 N N . ALA A 1 128 ? -5.058 28.691 33.405 1.00 94.50 128 ALA A N 1
ATOM 979 C CA . ALA A 1 128 ? -3.711 28.247 33.027 1.00 94.50 128 ALA A CA 1
ATOM 980 C C . ALA A 1 128 ? -3.409 26.769 33.375 1.00 94.50 128 ALA A C 1
ATOM 982 O O . ALA A 1 128 ? -2.414 26.215 32.906 1.00 94.50 128 ALA A O 1
ATOM 983 N N . ALA A 1 129 ? -4.194 26.138 34.255 1.00 94.06 129 ALA A N 1
ATOM 984 C CA . ALA A 1 129 ? -4.091 24.707 34.534 1.00 94.06 129 ALA A CA 1
ATOM 985 C C . ALA A 1 129 ? -4.823 23.879 33.465 1.00 94.06 129 ALA A C 1
ATOM 987 O O . ALA A 1 129 ? -4.255 22.918 32.958 1.00 94.06 129 ALA A O 1
ATOM 988 N N . GLU A 1 130 ? -6.029 24.297 33.082 1.00 93.44 130 GLU A N 1
ATOM 989 C CA . GLU A 1 130 ? -6.841 23.641 32.049 1.00 93.44 130 GLU A CA 1
ATOM 990 C C . GLU A 1 130 ? -6.216 23.788 30.662 1.00 93.44 130 GLU A C 1
ATOM 992 O O . GLU A 1 130 ? -6.128 22.805 29.938 1.00 93.44 130 GLU A O 1
ATOM 997 N N . GLN A 1 131 ? -5.657 24.958 30.333 1.00 93.62 131 GLN A N 1
ATOM 998 C CA . GLN A 1 131 ? -4.916 25.146 29.082 1.00 93.62 131 GLN A CA 1
ATOM 999 C C . GLN A 1 131 ? -3.756 24.147 28.961 1.00 93.62 131 GLN A C 1
ATOM 1001 O O . GLN A 1 131 ? -3.567 23.534 27.917 1.00 93.62 131 GLN A O 1
ATOM 1006 N N . ARG A 1 132 ? -3.018 23.911 30.055 1.00 94.12 132 ARG A N 1
ATOM 1007 C CA . ARG A 1 132 ? -1.938 22.912 30.075 1.00 94.12 132 ARG A CA 1
ATOM 1008 C C . ARG A 1 132 ? -2.454 21.486 29.893 1.00 94.12 132 ARG A C 1
ATOM 1010 O O . ARG A 1 132 ? -1.759 20.678 29.288 1.00 94.12 132 ARG A O 1
ATOM 1017 N N . GLN A 1 133 ? -3.638 21.167 30.415 1.00 93.88 133 GLN A N 1
ATOM 1018 C CA . GLN A 1 133 ? -4.265 19.860 30.197 1.00 93.88 133 GLN A CA 1
ATOM 1019 C C . GLN A 1 133 ? -4.706 19.691 28.740 1.00 93.88 133 GLN A C 1
ATOM 1021 O O . GLN A 1 133 ? -4.424 18.651 28.151 1.00 93.88 133 GLN A O 1
ATOM 1026 N N . MET A 1 134 ? -5.309 20.720 28.137 1.00 91.62 134 MET A N 1
ATOM 1027 C CA . MET A 1 134 ? -5.655 20.723 26.712 1.00 91.62 134 MET A CA 1
ATOM 1028 C C . MET A 1 134 ? -4.412 20.504 25.846 1.00 91.62 134 MET A C 1
ATOM 1030 O O . MET A 1 134 ? -4.412 19.616 24.998 1.00 91.62 134 MET A O 1
ATOM 1034 N N . ASP A 1 135 ? -3.326 21.238 26.108 1.00 94.06 135 ASP A N 1
ATOM 1035 C CA . ASP A 1 135 ? -2.070 21.101 25.363 1.00 94.06 135 ASP A CA 1
ATOM 1036 C C . ASP A 1 135 ? -1.495 19.674 25.480 1.00 94.06 135 ASP A C 1
ATOM 1038 O O . ASP A 1 135 ? -1.054 19.099 24.487 1.00 94.06 135 ASP A O 1
ATOM 1042 N N . GLN A 1 136 ? -1.562 19.057 26.667 1.00 94.44 136 GLN A N 1
ATOM 1043 C CA . GLN A 1 136 ? -1.129 17.668 26.888 1.00 94.44 136 GLN A CA 1
ATOM 1044 C C . GLN A 1 136 ? -2.002 16.637 26.163 1.00 94.44 136 GLN A C 1
ATOM 1046 O O . GLN A 1 136 ? -1.493 15.611 25.704 1.00 94.44 136 GLN A O 1
ATOM 1051 N N . ILE A 1 137 ? -3.318 16.856 26.091 1.00 93.19 137 ILE A N 1
ATOM 1052 C CA . ILE A 1 137 ? -4.224 15.988 25.326 1.00 93.19 137 ILE A CA 1
ATOM 1053 C C . ILE A 1 137 ? -3.909 16.120 23.832 1.00 93.19 137 ILE A C 1
ATOM 1055 O O . ILE A 1 137 ? -3.717 15.107 23.163 1.00 93.19 137 ILE A O 1
ATOM 1059 N N . ILE A 1 138 ? -3.751 17.348 23.329 1.00 91.38 138 ILE A N 1
ATOM 1060 C CA . ILE A 1 138 ? -3.406 17.623 21.927 1.00 91.38 138 ILE A CA 1
ATOM 1061 C C . ILE A 1 138 ? -2.054 17.000 21.558 1.00 91.38 138 ILE A C 1
ATOM 1063 O O . ILE A 1 138 ? -1.937 16.380 20.503 1.00 91.38 138 ILE A O 1
ATOM 1067 N N . GLU A 1 139 ? -1.040 17.105 22.419 1.00 93.19 139 GLU A N 1
ATOM 1068 C CA . GLU A 1 139 ? 0.266 16.486 22.177 1.00 93.19 139 GLU A CA 1
ATOM 1069 C C . GLU A 1 139 ? 0.158 14.955 22.098 1.00 93.19 139 GLU A C 1
ATOM 1071 O O . GLU A 1 139 ? 0.692 14.345 21.168 1.00 93.19 139 GLU A O 1
ATOM 1076 N N . ARG A 1 140 ? -0.596 14.323 23.009 1.00 92.19 140 ARG A N 1
ATOM 1077 C CA . ARG A 1 140 ? -0.877 12.878 22.948 1.00 92.19 140 ARG A CA 1
ATOM 1078 C C . ARG A 1 140 ? -1.619 12.495 21.667 1.00 92.19 140 ARG A C 1
ATOM 1080 O O . ARG A 1 140 ? -1.277 11.484 21.058 1.00 92.19 140 ARG A O 1
ATOM 1087 N N . MET A 1 141 ? -2.590 13.300 21.231 1.00 88.62 141 MET A N 1
ATOM 1088 C CA . MET A 1 141 ? -3.306 13.084 19.969 1.00 88.62 141 MET A CA 1
ATOM 1089 C C . MET A 1 141 ? -2.366 13.179 18.764 1.00 88.62 141 MET A C 1
ATOM 1091 O O . MET A 1 141 ? -2.433 12.336 17.874 1.00 88.62 141 MET A O 1
ATOM 1095 N N . GLN A 1 142 ? -1.452 14.153 18.739 1.00 88.69 142 GLN A N 1
ATOM 1096 C CA . GLN A 1 142 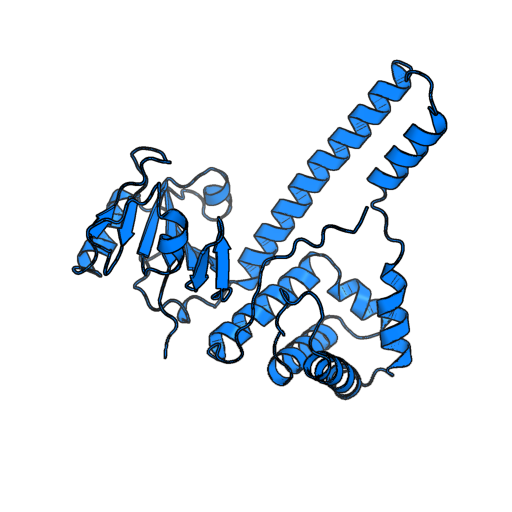? -0.457 14.284 17.670 1.00 88.69 142 GLN A CA 1
ATOM 1097 C C . GLN A 1 142 ? 0.505 13.093 17.641 1.00 88.69 142 GLN A C 1
ATOM 1099 O O . GLN A 1 142 ? 0.748 12.527 16.576 1.00 88.69 142 GLN A O 1
ATOM 1104 N N . GLN A 1 143 ? 1.026 12.680 18.800 1.00 89.62 143 GLN A N 1
ATOM 1105 C CA . GLN A 1 143 ? 1.916 11.520 18.909 1.00 89.62 143 GLN A CA 1
ATOM 1106 C C . GLN A 1 143 ? 1.221 10.233 18.457 1.00 89.62 143 GLN A C 1
ATOM 1108 O O . GLN A 1 143 ? 1.803 9.453 17.702 1.00 89.62 143 GLN A O 1
ATOM 1113 N N . ARG A 1 144 ? -0.036 10.035 18.869 1.00 87.81 144 ARG A N 1
ATOM 1114 C CA . ARG A 1 144 ? -0.851 8.906 18.422 1.00 87.81 144 ARG A CA 1
ATOM 1115 C C . ARG A 1 144 ? -1.110 8.957 16.922 1.00 87.81 144 ARG A C 1
ATOM 1117 O O . ARG A 1 144 ? -0.884 7.960 16.257 1.00 87.81 144 ARG A O 1
ATOM 1124 N N . GLY A 1 145 ? -1.470 10.115 16.372 1.00 85.81 145 GLY A N 1
ATOM 1125 C CA . GLY A 1 145 ? -1.669 10.273 14.930 1.00 85.81 145 GLY A CA 1
ATOM 1126 C C . GLY A 1 145 ? -0.421 9.924 14.110 1.00 85.81 145 GLY A C 1
ATOM 1127 O O . GLY A 1 145 ? -0.530 9.304 13.054 1.00 85.81 145 GLY A O 1
ATOM 1128 N N . VAL A 1 146 ? 0.776 10.258 14.607 1.00 87.00 146 VAL A N 1
ATOM 1129 C CA . VAL A 1 146 ? 2.045 9.840 13.982 1.00 87.00 146 VAL A CA 1
ATOM 1130 C C . VAL A 1 146 ? 2.243 8.324 14.076 1.00 87.00 146 VAL A C 1
ATOM 1132 O O . VAL A 1 146 ? 2.651 7.709 13.092 1.00 87.00 146 VAL A O 1
ATOM 1135 N N . ALA A 1 147 ? 1.951 7.716 15.227 1.00 86.88 147 ALA A N 1
ATOM 1136 C CA . ALA A 1 147 ? 2.057 6.270 15.411 1.00 86.88 147 ALA A CA 1
ATOM 1137 C C . ALA A 1 147 ? 1.066 5.498 14.521 1.00 86.88 147 ALA A C 1
ATOM 1139 O O . ALA A 1 147 ? 1.472 4.555 13.847 1.00 86.88 147 ALA A O 1
ATOM 1140 N N . ASP A 1 148 ? -0.189 5.942 14.451 1.00 83.88 148 ASP A N 1
ATOM 1141 C CA . ASP A 1 148 ? -1.237 5.347 13.617 1.00 83.88 148 ASP A CA 1
ATOM 1142 C C . ASP A 1 148 ? -0.866 5.448 12.126 1.00 83.88 148 ASP A C 1
ATOM 1144 O O . ASP A 1 148 ? -0.985 4.480 11.374 1.00 83.88 148 ASP A O 1
ATOM 1148 N N . MET A 1 149 ? -0.327 6.596 11.693 1.00 83.50 149 MET A N 1
ATOM 1149 C CA . MET A 1 149 ? 0.184 6.768 10.329 1.00 83.50 149 MET A CA 1
ATOM 1150 C C . MET A 1 149 ? 1.362 5.832 10.038 1.00 83.50 149 MET A C 1
ATOM 1152 O O . MET A 1 149 ? 1.418 5.233 8.964 1.00 83.50 149 MET A O 1
ATOM 1156 N N . GLN A 1 150 ? 2.294 5.679 10.9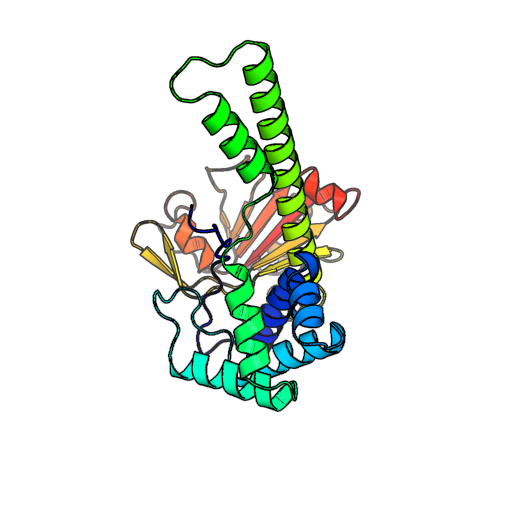81 1.00 84.69 150 GLN A N 1
ATOM 1157 C CA . GLN A 1 150 ? 3.423 4.761 10.834 1.00 84.69 150 GLN A CA 1
ATOM 1158 C C . GLN A 1 150 ? 2.946 3.307 10.725 1.00 84.69 150 GLN A C 1
ATOM 1160 O O . GLN A 1 150 ? 3.368 2.588 9.824 1.00 84.69 150 GLN A O 1
ATOM 1165 N N . GLN A 1 151 ? 2.011 2.902 11.582 1.00 85.94 151 GLN A N 1
ATOM 1166 C CA . GLN A 1 151 ? 1.403 1.575 11.566 1.00 85.94 151 GLN A CA 1
ATOM 1167 C C . GLN A 1 151 ? 0.661 1.293 10.254 1.00 85.94 151 GLN A C 1
ATOM 1169 O O . GLN A 1 151 ? 0.742 0.184 9.723 1.00 85.94 151 GLN A O 1
ATOM 1174 N N . MET A 1 152 ? -0.028 2.294 9.703 1.00 84.75 152 MET A N 1
ATOM 1175 C CA . MET A 1 152 ? -0.658 2.202 8.389 1.00 84.75 152 MET A CA 1
ATOM 1176 C C . MET A 1 152 ? 0.384 2.006 7.281 1.00 84.75 152 MET A C 1
ATOM 1178 O O . MET A 1 152 ? 0.218 1.124 6.440 1.00 84.75 152 MET A O 1
ATOM 1182 N N . VAL A 1 153 ? 1.472 2.782 7.284 1.00 84.69 153 VAL A N 1
ATOM 1183 C CA . VAL A 1 153 ? 2.564 2.628 6.308 1.00 84.69 153 VAL A CA 1
ATOM 1184 C C . VAL A 1 153 ? 3.195 1.240 6.408 1.00 84.69 153 VAL A C 1
ATOM 1186 O O . VAL A 1 153 ? 3.370 0.578 5.386 1.00 84.69 153 VAL A O 1
ATOM 1189 N N . ASP A 1 154 ? 3.481 0.763 7.618 1.00 86.62 154 ASP A N 1
ATOM 1190 C CA . ASP A 1 154 ? 4.056 -0.566 7.837 1.00 86.62 154 ASP A CA 1
ATOM 1191 C C . ASP A 1 154 ? 3.100 -1.677 7.374 1.00 86.62 154 ASP A C 1
ATOM 1193 O O . ASP A 1 154 ? 3.537 -2.655 6.762 1.00 86.62 154 ASP A O 1
ATOM 1197 N N . ALA A 1 155 ? 1.789 -1.504 7.573 1.00 85.94 155 ALA A N 1
ATOM 1198 C CA . ALA A 1 155 ? 0.772 -2.422 7.065 1.00 85.94 155 ALA A CA 1
ATOM 1199 C C . ALA A 1 155 ? 0.713 -2.438 5.532 1.00 85.94 155 ALA A C 1
ATOM 1201 O O . ALA A 1 155 ? 0.623 -3.512 4.937 1.00 85.94 155 ALA A O 1
ATOM 1202 N N . MET A 1 156 ? 0.804 -1.273 4.880 1.00 86.38 156 MET A N 1
ATOM 1203 C CA . MET A 1 156 ? 0.875 -1.192 3.418 1.00 86.38 156 MET A CA 1
ATOM 1204 C C . MET A 1 156 ? 2.142 -1.869 2.890 1.00 86.38 156 MET A C 1
ATOM 1206 O O . MET A 1 156 ? 2.076 -2.599 1.900 1.00 86.38 156 MET A O 1
ATOM 1210 N N . ILE A 1 157 ? 3.283 -1.680 3.564 1.00 87.50 157 ILE A N 1
ATOM 1211 C CA . ILE A 1 157 ? 4.544 -2.337 3.202 1.00 87.50 157 ILE A CA 1
ATOM 1212 C C . ILE A 1 157 ? 4.415 -3.854 3.325 1.00 87.50 157 ILE A C 1
ATOM 1214 O O . ILE A 1 157 ? 4.771 -4.579 2.394 1.00 87.50 157 ILE A O 1
ATOM 1218 N N . ALA A 1 158 ? 3.883 -4.336 4.450 1.00 87.69 158 ALA A N 1
ATOM 1219 C CA . ALA A 1 158 ? 3.673 -5.757 4.700 1.00 87.69 158 ALA A CA 1
ATOM 1220 C C . ALA A 1 158 ? 2.699 -6.378 3.686 1.00 87.69 158 ALA A C 1
ATOM 1222 O O . ALA A 1 158 ? 2.999 -7.422 3.111 1.00 87.69 158 ALA A O 1
ATOM 1223 N N . GLY A 1 159 ? 1.578 -5.704 3.410 1.00 86.19 159 GLY A N 1
ATOM 1224 C CA . GLY A 1 159 ? 0.568 -6.143 2.444 1.00 86.19 159 GLY A CA 1
ATOM 1225 C C . GLY A 1 159 ? 1.053 -6.133 0.993 1.00 86.19 159 GLY A C 1
ATOM 1226 O O . GLY A 1 159 ? 0.457 -6.794 0.148 1.00 86.19 159 GLY A O 1
ATOM 1227 N N . SER A 1 160 ? 2.145 -5.420 0.709 1.00 88.25 160 SER A N 1
ATOM 1228 C CA . SER A 1 160 ? 2.767 -5.355 -0.614 1.00 88.25 160 SER A CA 1
ATOM 1229 C C . SER A 1 160 ? 3.825 -6.434 -0.853 1.00 88.25 160 SER A C 1
ATOM 1231 O O . SER A 1 160 ? 4.236 -6.627 -1.995 1.00 88.25 160 SER A O 1
ATOM 1233 N N . GLN A 1 161 ? 4.315 -7.124 0.179 1.00 87.38 161 GLN A N 1
ATOM 1234 C CA . GLN A 1 161 ? 5.389 -8.109 0.010 1.00 87.38 161 GLN A CA 1
ATOM 1235 C C . GLN A 1 161 ? 4.950 -9.280 -0.882 1.00 87.38 161 GLN A C 1
ATOM 1237 O O . GLN A 1 161 ? 3.824 -9.762 -0.776 1.00 87.38 161 GLN A O 1
ATOM 1242 N N . GLY A 1 162 ? 5.848 -9.758 -1.750 1.00 85.75 162 GLY A N 1
ATOM 1243 C CA . GLY A 1 162 ? 5.572 -10.871 -2.667 1.00 85.75 162 GLY A CA 1
ATOM 1244 C C . GLY A 1 162 ? 4.823 -10.476 -3.944 1.00 85.75 162 GLY A C 1
ATOM 1245 O O . GLY A 1 162 ? 4.497 -11.345 -4.752 1.00 85.75 162 GLY A O 1
ATOM 1246 N N . SER A 1 163 ? 4.549 -9.184 -4.144 1.00 88.19 163 SER A N 1
ATOM 1247 C CA . SER A 1 163 ? 3.880 -8.663 -5.341 1.00 88.19 163 SER A CA 1
ATOM 1248 C C . SER A 1 163 ? 4.852 -8.190 -6.430 1.00 88.19 163 SER A C 1
ATOM 1250 O O . SER A 1 163 ? 4.426 -7.646 -7.440 1.00 88.19 163 SER A O 1
ATOM 1252 N N . GLU A 1 164 ? 6.160 -8.405 -6.280 1.00 87.38 164 GLU A N 1
ATOM 1253 C CA . GLU A 1 164 ? 7.178 -7.951 -7.237 1.00 87.38 164 GLU A CA 1
ATOM 1254 C C . GLU A 1 164 ? 6.932 -8.493 -8.651 1.00 87.38 164 GLU A C 1
ATOM 1256 O O . GLU A 1 164 ? 7.193 -7.804 -9.634 1.00 87.38 164 GLU A O 1
ATOM 1261 N N . ALA A 1 165 ? 6.388 -9.709 -8.754 1.00 87.56 165 ALA A N 1
ATOM 1262 C CA . ALA A 1 165 ? 6.073 -10.347 -10.028 1.00 87.56 165 ALA A CA 1
ATOM 1263 C C . ALA A 1 165 ? 4.956 -9.636 -10.815 1.00 87.56 165 ALA A C 1
ATOM 1265 O O . ALA A 1 165 ? 4.824 -9.876 -12.014 1.00 87.56 165 ALA A O 1
ATOM 1266 N N . SER A 1 166 ? 4.158 -8.769 -10.175 1.00 86.25 166 SER A N 1
ATOM 1267 C CA . SER A 1 166 ? 3.132 -7.979 -10.865 1.00 86.25 166 SER A CA 1
ATOM 1268 C C . SER A 1 166 ? 3.720 -6.785 -11.619 1.00 86.25 166 SER A C 1
ATOM 1270 O O . SER A 1 166 ? 3.060 -6.241 -12.503 1.00 86.25 166 SER A O 1
ATOM 1272 N N . VAL A 1 167 ? 4.941 -6.359 -11.275 1.00 90.94 167 VAL A N 1
ATOM 1273 C CA . VAL A 1 167 ? 5.597 -5.187 -11.860 1.00 90.94 167 VAL A CA 1
ATOM 1274 C C . VAL A 1 167 ? 6.162 -5.556 -13.228 1.00 90.94 167 VAL A C 1
ATOM 1276 O O . VAL A 1 167 ? 7.143 -6.285 -13.343 1.00 90.94 167 VAL A O 1
ATOM 1279 N N . THR A 1 168 ? 5.540 -5.039 -14.286 1.00 91.38 168 THR A N 1
ATOM 1280 C CA . THR A 1 168 ? 5.877 -5.403 -15.676 1.00 91.38 168 THR A CA 1
ATOM 1281 C C . THR A 1 168 ? 7.073 -4.642 -16.245 1.00 91.38 168 THR A C 1
ATOM 1283 O O . THR A 1 168 ? 7.645 -5.053 -17.255 1.00 91.38 168 THR A O 1
ATOM 1286 N N . LEU A 1 169 ? 7.470 -3.534 -15.613 1.00 92.31 169 LEU A N 1
ATOM 1287 C CA . LEU A 1 169 ? 8.677 -2.801 -15.986 1.00 92.31 169 LEU A CA 1
ATOM 1288 C C . LEU A 1 169 ? 9.915 -3.383 -15.284 1.00 92.31 169 LEU A C 1
ATOM 1290 O O . LEU A 1 169 ? 9.804 -3.876 -14.161 1.00 92.31 169 LEU A O 1
ATOM 1294 N N . PRO A 1 170 ? 11.110 -3.292 -15.904 1.00 94.06 170 PRO A N 1
ATOM 1295 C CA . PRO A 1 170 ? 12.359 -3.721 -15.282 1.00 94.06 170 PRO A CA 1
ATOM 1296 C C . PRO A 1 170 ? 12.553 -3.059 -13.918 1.00 94.06 170 PRO A C 1
ATOM 1298 O O . PRO A 1 170 ? 12.384 -1.853 -13.796 1.00 94.06 170 PRO A O 1
ATOM 1301 N N . VAL A 1 171 ? 12.954 -3.820 -12.904 1.00 94.50 171 VAL A N 1
ATOM 1302 C CA . VAL A 1 171 ? 13.253 -3.285 -11.568 1.00 94.50 171 VAL A CA 1
ATOM 1303 C C . VAL A 1 171 ? 14.765 -3.236 -11.379 1.00 94.50 171 VAL A C 1
ATOM 1305 O O . VAL A 1 171 ? 15.476 -4.158 -11.781 1.00 94.50 171 VAL A O 1
ATOM 1308 N N . TYR A 1 172 ? 15.266 -2.151 -10.779 1.00 96.06 172 TYR A N 1
ATOM 1309 C CA . TYR A 1 172 ? 16.693 -2.015 -10.482 1.00 96.06 172 TYR A CA 1
ATOM 1310 C C . TYR A 1 172 ? 17.175 -3.192 -9.606 1.00 96.06 172 TYR A C 1
ATOM 1312 O O . TYR A 1 172 ? 16.538 -3.476 -8.586 1.00 96.06 172 TYR A O 1
ATOM 1320 N N . PRO A 1 173 ? 18.282 -3.873 -9.961 1.00 93.12 173 PRO A N 1
ATOM 1321 C CA . PRO A 1 173 ? 18.799 -4.995 -9.181 1.00 93.12 173 PRO A CA 1
ATOM 1322 C C . PRO A 1 173 ? 19.071 -4.598 -7.728 1.00 93.12 173 PRO A C 1
ATOM 1324 O O . PRO A 1 173 ? 19.518 -3.488 -7.465 1.00 93.12 173 PRO A O 1
ATOM 1327 N N . GLU A 1 174 ? 18.826 -5.504 -6.780 1.00 91.25 174 GLU A N 1
ATOM 1328 C CA . GLU A 1 174 ? 19.048 -5.263 -5.338 1.00 91.25 174 GLU A CA 1
ATOM 1329 C C . GLU A 1 174 ? 18.152 -4.172 -4.718 1.00 91.25 174 GLU A C 1
ATOM 1331 O O . GLU A 1 174 ? 18.327 -3.807 -3.553 1.00 91.25 174 GLU A O 1
ATOM 1336 N N . ALA A 1 175 ? 17.177 -3.640 -5.460 1.00 95.25 175 ALA A N 1
ATOM 1337 C CA . ALA A 1 175 ? 16.162 -2.782 -4.878 1.00 95.25 175 ALA A CA 1
ATOM 1338 C C . ALA A 1 175 ? 15.174 -3.606 -4.042 1.00 95.25 175 ALA A C 1
ATOM 1340 O O . ALA A 1 175 ? 14.759 -4.697 -4.430 1.00 95.25 175 ALA A O 1
ATOM 1341 N N . LYS A 1 176 ? 14.777 -3.060 -2.895 1.00 94.00 176 LYS A N 1
ATOM 1342 C CA . LYS A 1 176 ? 13.771 -3.646 -2.010 1.00 94.00 176 LYS A CA 1
ATOM 1343 C C . LYS A 1 176 ? 12.417 -3.006 -2.291 1.00 94.00 176 LYS A C 1
ATOM 1345 O O . LYS A 1 176 ? 12.316 -1.777 -2.267 1.00 94.00 176 LYS A O 1
ATOM 1350 N N . LEU A 1 177 ? 11.395 -3.827 -2.526 1.00 93.69 177 LEU A N 1
ATOM 1351 C CA . LEU A 1 177 ? 10.015 -3.364 -2.627 1.00 93.69 177 LEU A CA 1
ATOM 1352 C C . LEU A 1 177 ? 9.562 -2.802 -1.274 1.00 93.69 177 LEU A C 1
ATOM 1354 O O . LEU A 1 177 ? 9.711 -3.451 -0.236 1.00 93.69 177 LEU A O 1
ATOM 1358 N N . LEU A 1 178 ? 9.019 -1.588 -1.296 1.00 91.25 178 LEU A N 1
ATOM 1359 C CA . LEU A 1 178 ? 8.376 -0.979 -0.140 1.00 91.25 178 LEU A CA 1
ATOM 1360 C C . LEU A 1 178 ? 6.871 -1.174 -0.234 1.00 91.25 178 LEU A C 1
ATOM 1362 O O . LEU A 1 178 ? 6.313 -1.958 0.517 1.00 91.25 178 LEU A O 1
ATOM 1366 N N . ILE A 1 179 ? 6.226 -0.492 -1.174 1.00 91.06 179 ILE A N 1
ATOM 1367 C CA . ILE A 1 179 ? 4.769 -0.499 -1.332 1.00 91.06 179 ILE A CA 1
ATOM 1368 C C . ILE A 1 179 ? 4.447 -0.773 -2.794 1.00 91.06 179 ILE A C 1
ATOM 1370 O O . ILE A 1 179 ? 5.019 -0.118 -3.660 1.00 91.06 179 ILE A O 1
ATOM 1374 N N . ASN A 1 180 ? 3.516 -1.680 -3.066 1.00 90.31 180 ASN A N 1
ATOM 1375 C CA . ASN A 1 180 ? 2.933 -1.916 -4.377 1.00 90.31 180 ASN A CA 1
ATOM 1376 C C . ASN A 1 180 ? 1.436 -1.620 -4.290 1.00 90.31 180 ASN A C 1
ATOM 1378 O O . ASN A 1 180 ? 0.672 -2.345 -3.653 1.00 90.31 180 ASN A O 1
ATOM 1382 N N . ILE A 1 181 ? 1.038 -0.519 -4.910 1.00 86.00 181 ILE A N 1
ATOM 1383 C CA . ILE A 1 181 ? -0.335 -0.046 -4.964 1.00 86.00 181 ILE A CA 1
ATOM 1384 C C . ILE A 1 181 ? -0.926 -0.564 -6.282 1.00 86.00 181 ILE A C 1
ATOM 1386 O O . ILE A 1 181 ? -0.417 -0.211 -7.352 1.00 86.00 181 ILE A O 1
ATOM 1390 N N . PRO A 1 182 ? -1.972 -1.408 -6.241 1.00 80.06 182 PRO A N 1
ATOM 1391 C CA . PRO A 1 182 ? -2.677 -1.809 -7.452 1.00 80.06 182 PRO A CA 1
ATOM 1392 C C . PRO A 1 182 ? -3.319 -0.581 -8.117 1.00 80.06 182 PRO A C 1
ATOM 1394 O O . PRO A 1 182 ? -3.464 0.467 -7.488 1.00 80.06 182 PRO A O 1
ATOM 1397 N N . SER A 1 183 ? -3.708 -0.697 -9.391 1.00 73.88 183 SER A N 1
ATOM 1398 C CA . SER A 1 183 ? -4.478 0.371 -10.044 1.00 73.88 183 SER A CA 1
ATOM 1399 C C . SER A 1 183 ? -5.712 0.687 -9.200 1.00 73.88 183 SER A C 1
ATOM 1401 O O . SER A 1 183 ? -6.412 -0.225 -8.763 1.00 73.88 183 SER A O 1
ATOM 1403 N N . GLN A 1 184 ? -5.956 1.973 -8.965 1.00 66.31 184 GLN A N 1
ATOM 1404 C CA . GLN A 1 184 ? -7.080 2.461 -8.172 1.00 66.31 184 GLN A CA 1
ATOM 1405 C C . GLN A 1 184 ? -8.269 2.859 -9.054 1.00 66.31 184 GLN A C 1
ATOM 1407 O O . GLN A 1 184 ? -9.128 3.615 -8.615 1.00 66.31 184 GLN A O 1
ATOM 1412 N N . GLY A 1 185 ? -8.313 2.404 -10.311 1.00 69.69 185 GLY A N 1
ATOM 1413 C CA . GLY A 1 185 ? -9.330 2.836 -11.266 1.00 69.69 185 GLY A CA 1
ATOM 1414 C C . GLY A 1 185 ? -9.199 4.326 -11.596 1.00 69.69 185 GLY A C 1
ATOM 1415 O O . GLY A 1 185 ? -8.084 4.826 -11.791 1.00 69.69 185 GLY A O 1
ATOM 1416 N N . ASP A 1 186 ? -10.333 5.020 -11.672 1.00 74.00 186 ASP A N 1
ATOM 1417 C CA . ASP A 1 186 ? -10.402 6.440 -12.014 1.00 74.00 186 ASP A CA 1
ATOM 1418 C C . ASP A 1 186 ? -10.188 7.325 -10.777 1.00 74.00 186 ASP A C 1
ATOM 1420 O O . ASP A 1 186 ? -10.922 7.222 -9.798 1.00 74.00 186 ASP A O 1
ATOM 1424 N N . ILE A 1 187 ? -9.228 8.249 -10.833 1.00 74.19 187 ILE A N 1
ATOM 1425 C CA . ILE A 1 187 ? -9.103 9.341 -9.856 1.00 74.19 187 ILE A CA 1
ATOM 1426 C C . ILE A 1 187 ? -9.612 10.643 -10.462 1.00 74.19 187 ILE A C 1
ATOM 1428 O O . ILE A 1 187 ? -9.353 10.933 -11.630 1.00 74.19 187 ILE A O 1
ATOM 1432 N N . GLU A 1 188 ? -10.300 11.456 -9.665 1.00 76.56 188 GLU A N 1
ATOM 1433 C CA . GLU A 1 188 ? -10.747 12.785 -10.076 1.00 76.56 188 GLU A CA 1
ATOM 1434 C C . GLU A 1 188 ? -9.845 13.862 -9.456 1.00 76.56 188 GLU A C 1
ATOM 1436 O O . GLU A 1 188 ? -9.761 13.999 -8.237 1.00 76.56 188 GLU A O 1
ATOM 1441 N N . ILE A 1 189 ? -9.144 14.626 -10.297 1.00 77.00 189 ILE A N 1
ATOM 1442 C CA . ILE A 1 189 ? -8.320 15.769 -9.881 1.00 77.00 189 ILE A CA 1
ATOM 1443 C C . ILE A 1 189 ? -8.741 16.980 -10.710 1.00 77.00 189 ILE A C 1
ATOM 1445 O O . ILE A 1 189 ? -8.630 16.957 -11.935 1.00 77.00 189 ILE A O 1
ATOM 1449 N N . ALA A 1 190 ? -9.169 18.051 -10.032 1.00 73.12 190 ALA A N 1
ATOM 1450 C CA . ALA A 1 190 ? -9.545 19.329 -10.647 1.00 73.12 190 ALA A CA 1
ATOM 1451 C C . ALA A 1 190 ? -10.494 19.158 -11.855 1.00 73.12 190 ALA A C 1
ATOM 1453 O O . ALA A 1 190 ? -10.198 19.626 -12.953 1.00 73.12 190 ALA A O 1
ATOM 1454 N N . GLU A 1 191 ? -11.612 18.450 -11.638 1.00 77.88 191 GLU A N 1
ATOM 1455 C CA . GLU A 1 191 ? -12.677 18.173 -12.625 1.00 77.88 191 GLU A CA 1
ATOM 1456 C C . GLU A 1 191 ? -12.279 17.232 -13.778 1.00 77.88 191 GLU A C 1
ATOM 1458 O O . GLU A 1 191 ? -13.060 17.005 -14.704 1.00 77.88 191 GLU A O 1
ATOM 1463 N N . GLN A 1 192 ? -11.075 16.654 -13.742 1.00 79.50 192 GLN A N 1
ATOM 1464 C CA . GLN A 1 192 ? -10.623 15.675 -14.727 1.00 79.50 192 GLN A CA 1
ATOM 1465 C C . GLN A 1 192 ? -10.485 14.296 -14.098 1.00 79.50 192 GLN A C 1
ATOM 1467 O O . GLN A 1 192 ? -9.906 14.145 -13.023 1.00 79.50 192 GLN A O 1
ATOM 1472 N N . ARG A 1 193 ? -10.994 13.288 -14.810 1.00 81.94 193 ARG A N 1
ATOM 1473 C CA . ARG A 1 193 ? -10.852 11.880 -14.441 1.00 81.94 193 ARG A CA 1
ATOM 1474 C C . ARG A 1 193 ? -9.654 11.260 -15.144 1.00 81.94 193 ARG A C 1
ATOM 1476 O O . ARG A 1 193 ? -9.491 11.421 -16.354 1.00 81.94 193 ARG A O 1
ATOM 1483 N N . TYR A 1 194 ? -8.844 10.541 -14.379 1.00 82.00 194 TYR A N 1
ATOM 1484 C CA . TYR A 1 194 ? -7.633 9.876 -14.838 1.00 82.00 194 TYR A CA 1
ATOM 1485 C C . TYR A 1 194 ? -7.671 8.410 -14.446 1.00 82.00 194 TYR A C 1
ATOM 1487 O O . TYR A 1 194 ? -7.812 8.095 -13.270 1.00 82.00 194 TYR A O 1
ATOM 1495 N N . ILE A 1 195 ? -7.459 7.520 -15.411 1.00 81.88 195 ILE A N 1
ATOM 1496 C CA . ILE A 1 195 ? -7.246 6.103 -15.118 1.00 81.88 195 ILE A CA 1
ATOM 1497 C C . ILE A 1 195 ? -5.841 5.963 -14.540 1.00 81.88 195 ILE A C 1
ATOM 1499 O O . ILE A 1 195 ? -4.854 6.278 -15.212 1.00 81.88 195 ILE A O 1
ATOM 1503 N N . THR A 1 196 ? -5.737 5.516 -13.296 1.00 84.56 196 THR A N 1
ATOM 1504 C CA . THR A 1 196 ? -4.446 5.342 -12.628 1.00 84.56 196 THR A CA 1
ATOM 1505 C C . THR A 1 196 ? -3.785 4.034 -13.023 1.00 84.56 196 THR A C 1
ATOM 1507 O O . THR A 1 196 ? -4.417 2.979 -13.094 1.00 84.56 196 THR A O 1
ATOM 1510 N N . LEU A 1 197 ? -2.479 4.086 -13.247 1.00 88.88 197 LEU A N 1
ATOM 1511 C CA . LEU A 1 197 ? -1.658 2.893 -13.361 1.00 88.88 197 LEU A CA 1
ATOM 1512 C C . LEU A 1 197 ? -1.347 2.323 -11.973 1.00 88.88 197 LEU A C 1
ATOM 1514 O O . LEU A 1 197 ? -1.219 3.092 -11.016 1.00 88.88 197 LEU A O 1
ATOM 1518 N N . PRO A 1 198 ? -1.170 0.994 -11.851 1.00 90.19 198 PRO A N 1
ATOM 1519 C CA . PRO A 1 198 ? -0.540 0.433 -10.667 1.00 90.19 198 PRO A CA 1
ATOM 1520 C C . PRO A 1 198 ? 0.859 1.040 -10.480 1.00 90.19 198 PRO A C 1
ATOM 1522 O O . PRO A 1 198 ? 1.569 1.347 -11.446 1.00 90.19 198 PRO A O 1
ATOM 1525 N N . GLY A 1 199 ? 1.250 1.213 -9.222 1.00 91.56 199 GLY A N 1
ATOM 1526 C CA . GLY A 1 199 ? 2.492 1.869 -8.838 1.00 91.56 199 GLY A CA 1
ATOM 1527 C C . GLY A 1 199 ? 3.227 1.089 -7.761 1.00 91.56 199 GLY A C 1
ATOM 1528 O O . GLY A 1 199 ? 2.667 0.802 -6.709 1.00 91.56 199 GLY A O 1
ATOM 1529 N N . ALA A 1 200 ? 4.502 0.788 -7.986 1.00 93.56 200 ALA A N 1
ATOM 1530 C CA . ALA A 1 200 ? 5.358 0.133 -7.005 1.00 93.56 200 ALA A CA 1
ATOM 1531 C C . ALA A 1 200 ? 6.532 1.031 -6.613 1.00 93.56 200 ALA A C 1
ATOM 1533 O O . ALA A 1 200 ? 7.224 1.585 -7.460 1.00 93.56 200 ALA A O 1
ATOM 1534 N N . SER A 1 201 ? 6.761 1.179 -5.317 1.00 94.25 201 SER A N 1
ATOM 1535 C CA . SER A 1 201 ? 7.846 1.959 -4.735 1.00 94.25 201 SER A CA 1
ATOM 1536 C C . SER A 1 201 ? 8.954 1.046 -4.240 1.00 94.25 201 SER A C 1
ATOM 1538 O O . SER A 1 201 ? 8.712 0.011 -3.620 1.00 94.25 201 SER A O 1
ATOM 1540 N N . PHE A 1 202 ? 10.186 1.457 -4.490 1.00 95.69 202 PHE A N 1
ATOM 1541 C CA . PHE A 1 202 ? 11.377 0.686 -4.204 1.00 95.69 202 PHE A CA 1
ATOM 1542 C C . PHE A 1 202 ? 12.451 1.567 -3.593 1.00 95.69 202 PHE A C 1
ATOM 1544 O O . PHE A 1 202 ? 12.572 2.755 -3.902 1.00 95.69 202 PHE A O 1
ATOM 1551 N N . VAL A 1 203 ? 13.287 0.957 -2.766 1.00 96.31 203 VAL A N 1
ATOM 1552 C CA . VAL A 1 203 ? 14.448 1.608 -2.171 1.00 96.31 203 VAL A CA 1
ATOM 1553 C C . VAL A 1 203 ? 15.719 0.834 -2.498 1.00 96.31 203 VAL A C 1
ATOM 1555 O O . VAL A 1 203 ? 15.717 -0.394 -2.539 1.00 96.31 203 VAL A O 1
ATOM 1558 N N . THR A 1 204 ? 16.818 1.547 -2.734 1.00 97.25 204 THR A N 1
ATOM 1559 C CA . THR A 1 204 ? 18.134 0.945 -2.987 1.00 97.25 204 THR A CA 1
ATOM 1560 C C . THR A 1 204 ? 19.258 1.781 -2.374 1.00 97.25 204 THR A C 1
ATOM 1562 O O . THR A 1 204 ? 19.126 2.990 -2.149 1.00 97.25 204 THR A O 1
ATOM 1565 N N . THR A 1 205 ? 20.384 1.129 -2.091 1.00 97.50 205 THR A N 1
ATOM 1566 C CA . THR A 1 205 ? 21.635 1.767 -1.658 1.00 97.50 205 THR A CA 1
ATOM 1567 C C . THR A 1 205 ? 22.388 2.418 -2.822 1.00 97.50 205 THR A C 1
ATOM 1569 O O . THR A 1 205 ? 23.308 3.197 -2.579 1.00 97.50 205 THR A O 1
ATOM 1572 N N . ALA A 1 206 ? 21.998 2.148 -4.073 1.00 97.25 206 ALA A N 1
ATOM 1573 C CA . ALA A 1 206 ? 22.532 2.825 -5.250 1.00 97.25 206 ALA A CA 1
ATOM 1574 C C . ALA A 1 206 ? 22.102 4.300 -5.300 1.00 97.25 206 ALA A C 1
ATOM 1576 O O . ALA A 1 206 ? 21.029 4.665 -4.819 1.00 97.25 206 ALA A O 1
ATOM 1577 N N . SER A 1 207 ? 22.932 5.152 -5.902 1.00 95.62 207 SER A N 1
ATOM 1578 C CA . SER A 1 207 ? 22.641 6.582 -6.083 1.00 95.62 207 SER A CA 1
ATOM 1579 C C . SER A 1 207 ? 21.578 6.834 -7.168 1.00 95.62 207 SER A C 1
ATOM 1581 O O . SER A 1 207 ? 21.457 6.026 -8.097 1.00 95.62 207 SER A O 1
ATOM 1583 N N . PRO A 1 208 ? 20.870 7.985 -7.147 1.00 94.44 208 PRO A N 1
ATOM 1584 C CA . PRO A 1 208 ? 19.847 8.288 -8.153 1.00 94.44 208 PRO A CA 1
ATOM 1585 C C . PRO A 1 208 ? 20.377 8.250 -9.593 1.00 94.44 208 PRO A C 1
ATOM 1587 O O . PRO A 1 208 ? 19.676 7.826 -10.508 1.00 94.44 208 PRO A O 1
ATOM 1590 N N . ALA A 1 209 ? 21.642 8.635 -9.796 1.00 93.94 209 ALA A N 1
ATOM 1591 C CA . ALA A 1 209 ? 22.296 8.601 -11.101 1.00 93.94 209 ALA A CA 1
ATOM 1592 C C . ALA A 1 209 ? 22.511 7.169 -11.624 1.00 93.94 209 ALA A C 1
ATOM 1594 O O . ALA A 1 209 ? 22.309 6.922 -12.810 1.00 93.94 209 ALA A O 1
ATOM 1595 N N . GLN A 1 210 ? 22.885 6.225 -10.753 1.00 96.62 210 GLN A N 1
ATOM 1596 C CA . GLN A 1 210 ? 23.050 4.814 -11.126 1.00 96.62 210 GLN A CA 1
ATOM 1597 C C . GLN A 1 210 ? 21.708 4.173 -11.480 1.00 96.62 210 GLN A C 1
ATOM 1599 O O . GLN A 1 210 ? 21.608 3.469 -12.483 1.00 96.62 210 GLN A O 1
ATOM 1604 N N . VAL A 1 211 ? 20.669 4.464 -10.690 1.00 96.62 211 VAL A N 1
ATOM 1605 C CA . VAL A 1 211 ? 19.309 3.980 -10.957 1.00 96.62 211 VAL A CA 1
ATOM 1606 C C . VAL A 1 211 ? 18.794 4.532 -12.287 1.00 96.62 211 VAL A C 1
ATOM 1608 O O . VAL A 1 211 ? 18.300 3.772 -13.116 1.00 96.62 211 VAL A O 1
ATOM 1611 N N . LEU A 1 212 ? 18.968 5.833 -12.541 1.00 94.88 212 LEU A N 1
ATOM 1612 C CA . LEU A 1 212 ? 18.581 6.446 -13.813 1.00 94.88 212 LEU A CA 1
ATOM 1613 C C . LEU A 1 212 ? 19.315 5.815 -15.003 1.00 94.88 212 LEU A C 1
ATOM 1615 O O . LEU A 1 212 ? 18.689 5.532 -16.022 1.00 94.88 212 LEU A O 1
ATOM 1619 N N . GLU A 1 213 ? 20.623 5.586 -14.890 1.00 95.94 213 GLU A N 1
ATOM 1620 C CA . GLU A 1 213 ? 21.413 4.992 -15.971 1.00 95.94 213 GLU A CA 1
ATOM 1621 C C . GLU A 1 213 ? 20.960 3.564 -16.301 1.00 95.94 213 GLU A C 1
ATOM 1623 O O . GLU A 1 213 ? 20.806 3.229 -17.474 1.00 95.94 213 GLU A O 1
ATOM 1628 N N . PHE A 1 214 ? 20.646 2.753 -15.287 1.00 97.38 214 PHE A N 1
ATOM 1629 C CA . PHE A 1 214 ? 20.033 1.441 -15.495 1.00 97.38 214 PHE A CA 1
ATOM 1630 C C . PHE A 1 214 ? 18.746 1.546 -16.325 1.00 97.38 214 PHE A C 1
ATOM 1632 O O . PHE A 1 214 ? 18.612 0.871 -17.347 1.00 97.38 214 PHE A O 1
ATOM 1639 N N . TYR A 1 215 ? 17.822 2.433 -15.948 1.00 96.50 215 TYR A N 1
ATOM 1640 C CA . TYR A 1 215 ? 16.563 2.581 -16.680 1.00 96.50 215 TYR A CA 1
ATOM 1641 C C . TYR A 1 215 ? 16.757 3.107 -18.100 1.00 96.50 215 TYR A C 1
ATOM 1643 O O . TYR A 1 215 ? 16.054 2.663 -19.002 1.00 96.50 215 TYR A O 1
ATOM 1651 N N . ARG A 1 216 ? 17.737 3.983 -18.343 1.00 95.31 216 ARG A N 1
ATOM 1652 C CA . ARG A 1 216 ? 18.070 4.437 -19.705 1.00 95.31 216 ARG A CA 1
ATOM 1653 C C . ARG A 1 216 ? 18.520 3.297 -20.614 1.00 95.31 216 ARG A C 1
ATOM 1655 O O . ARG A 1 216 ? 18.232 3.330 -21.807 1.00 95.31 216 ARG A O 1
ATOM 1662 N N . GLN A 1 217 ? 19.216 2.307 -20.062 1.00 96.38 217 GLN A N 1
ATOM 1663 C CA . GLN A 1 217 ? 19.660 1.129 -20.807 1.00 96.38 217 GLN A CA 1
ATOM 1664 C C . GLN A 1 217 ? 18.508 0.153 -21.061 1.00 96.38 217 GLN A C 1
ATOM 1666 O O . GLN A 1 217 ? 18.391 -0.380 -22.162 1.00 96.38 217 GLN A O 1
ATOM 1671 N N . GLN A 1 218 ? 17.646 -0.061 -20.063 1.00 96.69 218 GLN A N 1
ATOM 1672 C CA . GLN A 1 218 ? 16.533 -1.009 -20.158 1.00 96.69 218 GLN A CA 1
ATOM 1673 C C . GLN A 1 218 ? 15.332 -0.467 -20.949 1.00 96.69 218 GLN A C 1
ATOM 1675 O O . GLN A 1 218 ? 14.596 -1.238 -21.559 1.00 96.69 218 GLN A O 1
ATOM 1680 N N . LEU A 1 219 ? 15.124 0.852 -20.951 1.00 94.81 219 LEU A N 1
ATOM 1681 C CA . LEU A 1 219 ? 13.939 1.511 -21.506 1.00 94.81 219 LEU A CA 1
ATOM 1682 C C . LEU A 1 219 ? 14.324 2.623 -22.505 1.00 94.81 219 LEU A C 1
ATOM 1684 O O . LEU A 1 219 ? 14.007 3.791 -22.283 1.00 94.81 219 LEU A O 1
ATOM 1688 N N . PRO A 1 220 ? 14.959 2.307 -23.650 1.00 90.56 220 PRO A N 1
ATOM 1689 C CA . PRO A 1 220 ? 15.495 3.314 -24.578 1.00 90.56 220 PRO A CA 1
ATOM 1690 C C . PRO A 1 220 ? 14.435 4.231 -25.219 1.00 90.56 220 PRO A C 1
ATOM 1692 O O . PRO A 1 220 ? 14.772 5.288 -25.750 1.00 90.56 220 PRO A O 1
ATOM 1695 N N . GLY A 1 221 ? 13.154 3.845 -25.183 1.00 89.69 221 GLY A N 1
ATOM 1696 C CA . GLY A 1 221 ? 12.035 4.659 -25.673 1.00 89.69 221 GLY A CA 1
ATOM 1697 C C . GLY A 1 221 ? 11.546 5.735 -24.695 1.00 89.69 221 GLY A C 1
ATOM 1698 O O . GLY A 1 221 ? 10.717 6.563 -25.072 1.00 89.69 221 GLY A O 1
ATOM 1699 N N . TYR A 1 222 ? 12.031 5.731 -23.453 1.00 92.75 222 TYR A N 1
ATOM 1700 C CA . TYR A 1 222 ? 11.611 6.667 -22.412 1.00 92.75 222 TYR A CA 1
ATOM 1701 C C . TYR A 1 222 ? 12.470 7.939 -22.445 1.00 92.75 222 TYR A C 1
ATOM 1703 O O . TYR A 1 222 ? 13.619 7.941 -22.906 1.00 92.75 222 TYR A O 1
ATOM 1711 N N . ARG A 1 223 ? 11.920 9.050 -21.949 1.00 89.25 223 ARG A N 1
ATOM 1712 C CA . ARG A 1 223 ? 12.587 10.362 -21.916 1.00 89.25 223 ARG A CA 1
ATOM 1713 C C . ARG A 1 223 ? 12.610 10.943 -20.510 1.00 89.25 223 ARG A C 1
ATOM 1715 O O . ARG A 1 223 ? 11.747 10.640 -19.695 1.00 89.25 223 ARG A O 1
ATOM 1722 N N . ILE A 1 224 ? 13.629 11.757 -20.230 1.00 87.75 224 ILE A N 1
ATOM 1723 C CA . ILE A 1 224 ? 13.809 12.437 -18.941 1.00 87.75 224 ILE A CA 1
ATOM 1724 C C . ILE A 1 224 ? 12.935 13.687 -18.896 1.00 87.75 224 ILE A C 1
ATOM 1726 O O . ILE A 1 224 ? 13.050 14.557 -19.757 1.00 87.75 224 ILE A O 1
ATOM 1730 N N . HIS A 1 225 ? 12.151 13.800 -17.832 1.00 81.81 225 HIS A N 1
ATOM 1731 C CA . HIS A 1 225 ? 11.335 14.947 -17.474 1.00 81.81 225 HIS A CA 1
ATOM 1732 C C . HIS A 1 225 ? 11.691 15.355 -16.052 1.00 81.81 225 HIS A C 1
ATOM 1734 O O . HIS A 1 225 ? 11.687 14.546 -15.125 1.00 81.81 225 HIS A O 1
ATOM 1740 N N . ARG A 1 226 ? 12.056 16.622 -15.883 1.00 74.88 226 ARG A N 1
ATOM 1741 C CA . ARG A 1 226 ? 12.337 17.182 -14.564 1.00 74.88 226 ARG A CA 1
ATOM 1742 C C . ARG A 1 226 ? 11.080 17.886 -14.096 1.00 74.88 226 ARG A C 1
ATOM 1744 O O . ARG A 1 226 ? 10.607 18.795 -14.774 1.00 74.88 226 ARG A O 1
ATOM 1751 N N . SER A 1 227 ? 10.540 17.438 -12.970 1.00 62.97 227 SER A N 1
ATOM 1752 C CA . SER A 1 227 ? 9.468 18.162 -12.300 1.00 62.97 227 SER A CA 1
ATOM 1753 C C . SER A 1 227 ? 10.027 19.504 -11.833 1.00 62.97 227 SER A C 1
ATOM 1755 O O . SER A 1 227 ? 11.053 19.540 -11.158 1.00 62.97 227 SER A O 1
ATOM 1757 N N . ALA A 1 228 ? 9.381 20.615 -12.189 1.00 56.84 228 ALA A N 1
ATOM 1758 C CA . ALA A 1 228 ? 9.746 21.920 -11.636 1.00 56.84 228 ALA A CA 1
ATOM 1759 C C . ALA A 1 228 ? 9.279 22.078 -10.172 1.00 56.84 228 ALA A C 1
ATOM 1761 O O . ALA A 1 228 ? 9.613 23.070 -9.529 1.00 56.84 228 ALA A O 1
ATOM 1762 N N . LEU A 1 229 ? 8.512 21.108 -9.650 1.00 52.38 229 LEU A N 1
ATOM 1763 C CA . LEU A 1 229 ? 7.892 21.131 -8.323 1.00 52.38 229 LEU A CA 1
ATOM 1764 C C . LEU A 1 229 ? 8.752 20.492 -7.217 1.00 52.38 229 LEU A C 1
ATOM 1766 O O . LEU A 1 229 ? 8.357 20.539 -6.053 1.00 52.38 229 LEU A O 1
ATOM 1770 N N . SER A 1 230 ? 9.901 19.888 -7.536 1.00 58.28 230 SER A N 1
ATOM 1771 C CA . SER A 1 230 ? 10.751 19.216 -6.544 1.00 58.28 230 SER A CA 1
ATOM 1772 C C . SER A 1 230 ? 12.237 19.558 -6.694 1.00 58.28 230 SER A C 1
ATOM 1774 O O . SER A 1 230 ? 12.632 20.362 -7.541 1.00 58.28 230 SER A O 1
ATOM 1776 N N . ALA A 1 231 ? 13.067 19.033 -5.784 1.00 60.16 231 ALA A N 1
ATOM 1777 C CA . ALA A 1 231 ? 14.505 19.288 -5.768 1.00 60.16 231 ALA A CA 1
ATOM 1778 C C . ALA A 1 231 ? 15.125 18.971 -7.140 1.00 60.16 231 ALA A C 1
ATOM 1780 O O . ALA A 1 231 ? 14.709 18.035 -7.816 1.00 60.16 231 ALA A O 1
ATOM 1781 N N . ALA A 1 232 ? 16.171 19.706 -7.537 1.00 62.28 232 ALA A N 1
ATOM 1782 C CA . ALA A 1 232 ? 16.832 19.571 -8.846 1.00 62.28 232 ALA A CA 1
ATOM 1783 C C . ALA A 1 232 ? 17.362 18.153 -9.178 1.00 62.28 232 ALA A C 1
ATOM 1785 O O . ALA A 1 232 ? 17.843 17.912 -10.288 1.00 62.28 232 ALA A O 1
ATOM 1786 N N . THR A 1 233 ? 17.318 17.245 -8.204 1.00 68.44 233 THR A N 1
ATOM 1787 C CA . THR A 1 233 ? 17.757 15.850 -8.250 1.00 68.44 233 THR A CA 1
ATOM 1788 C C . THR A 1 233 ? 16.664 14.861 -8.637 1.00 68.44 233 THR A C 1
ATOM 1790 O O . THR A 1 233 ? 16.989 13.710 -8.922 1.00 68.44 233 THR A O 1
ATOM 1793 N N . ASP A 1 234 ? 15.401 15.278 -8.633 1.00 82.31 234 ASP A N 1
ATOM 1794 C CA . ASP A 1 234 ? 14.276 14.398 -8.923 1.00 82.31 234 ASP A CA 1
ATOM 1795 C C . ASP A 1 234 ? 14.084 14.258 -10.433 1.00 82.31 234 ASP A C 1
ATOM 1797 O O . ASP A 1 234 ? 14.167 15.226 -11.200 1.00 82.31 234 ASP A O 1
ATOM 1801 N N . VAL A 1 235 ? 13.836 13.029 -10.876 1.00 85.38 235 VAL A N 1
ATOM 1802 C CA . VAL A 1 235 ? 13.742 12.701 -12.297 1.00 85.38 235 VAL A CA 1
ATOM 1803 C C . VAL A 1 235 ? 12.551 11.792 -12.547 1.00 85.38 235 VAL A C 1
ATOM 1805 O O . VAL A 1 235 ? 12.479 10.701 -11.992 1.00 85.38 235 VAL A O 1
ATOM 1808 N N . ALA A 1 236 ? 11.659 12.206 -13.446 1.00 87.19 236 ALA A N 1
ATOM 1809 C CA . ALA A 1 236 ? 10.683 11.323 -14.064 1.00 87.19 236 ALA A CA 1
ATOM 1810 C C . ALA A 1 236 ? 11.246 10.815 -15.401 1.00 87.19 236 ALA A C 1
ATOM 1812 O O . ALA A 1 236 ? 11.646 11.602 -16.257 1.00 87.19 236 ALA A O 1
ATOM 1813 N N . TYR A 1 237 ? 11.299 9.503 -15.596 1.00 91.56 237 TYR A N 1
ATOM 1814 C CA . TYR A 1 237 ? 11.658 8.869 -16.859 1.00 91.56 237 TYR A CA 1
ATOM 1815 C C . TYR A 1 237 ? 10.401 8.220 -17.429 1.00 91.56 237 TYR A C 1
ATOM 1817 O O . TYR A 1 237 ? 9.911 7.251 -16.859 1.00 91.56 237 TYR A O 1
ATOM 1825 N N . MET A 1 238 ? 9.830 8.791 -18.490 1.00 91.06 238 MET A N 1
ATOM 1826 C CA . MET A 1 238 ? 8.447 8.515 -18.907 1.00 91.06 238 MET A CA 1
ATOM 1827 C C . MET A 1 238 ? 8.353 8.083 -20.380 1.00 91.06 238 MET A C 1
ATOM 1829 O O . MET A 1 238 ? 9.161 8.511 -21.212 1.00 91.06 238 MET A O 1
ATOM 1833 N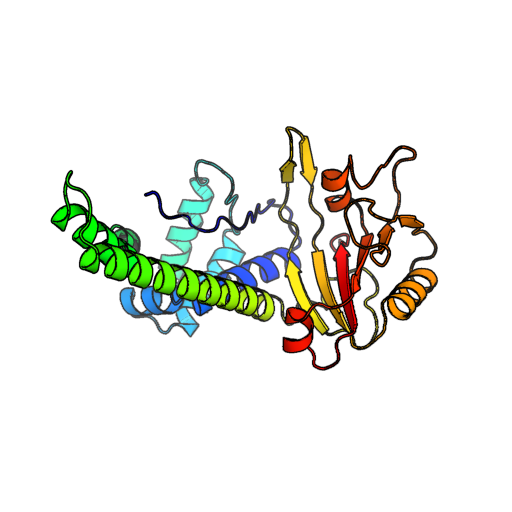 N . GLN A 1 239 ? 7.348 7.265 -20.707 1.00 87.56 239 GLN A N 1
ATOM 1834 C CA . GLN A 1 239 ? 7.047 6.795 -22.067 1.00 87.56 239 GLN A CA 1
ATOM 1835 C C . GLN A 1 239 ? 5.951 7.631 -22.744 1.00 87.56 239 GLN A C 1
ATOM 1837 O O . GLN A 1 239 ? 5.055 8.120 -22.069 1.00 87.56 239 GLN A O 1
ATOM 1842 N N . ASN A 1 240 ? 5.959 7.718 -24.082 1.00 81.75 240 ASN A N 1
ATOM 1843 C CA . ASN A 1 240 ? 4.805 8.148 -24.900 1.00 81.75 240 ASN A CA 1
ATOM 1844 C C . ASN A 1 240 ? 4.128 9.453 -24.451 1.00 81.75 240 ASN A C 1
ATOM 1846 O O . ASN A 1 240 ? 2.905 9.572 -24.418 1.00 81.75 240 ASN A O 1
ATOM 1850 N N . ILE A 1 241 ? 4.940 10.440 -24.099 1.00 80.38 241 ILE A N 1
ATOM 1851 C CA . ILE A 1 241 ? 4.446 11.687 -23.534 1.00 80.38 241 ILE A CA 1
ATOM 1852 C C . ILE A 1 241 ? 3.889 12.590 -24.648 1.00 80.38 241 ILE A C 1
ATOM 1854 O O . ILE A 1 241 ? 4.541 12.724 -25.692 1.00 80.38 241 ILE A O 1
ATOM 1858 N N . PRO A 1 242 ? 2.734 13.247 -24.434 1.00 80.62 242 PRO A N 1
ATOM 1859 C CA . PRO A 1 242 ? 2.228 14.279 -25.334 1.00 80.62 242 PRO A CA 1
ATOM 1860 C C . PRO A 1 242 ? 3.244 15.406 -25.572 1.00 80.62 242 PRO A C 1
ATOM 1862 O O . PRO A 1 242 ? 4.014 15.769 -24.686 1.00 80.62 242 PRO A O 1
ATOM 1865 N N . VAL A 1 243 ? 3.236 15.985 -26.776 1.00 77.50 243 VAL A N 1
ATOM 1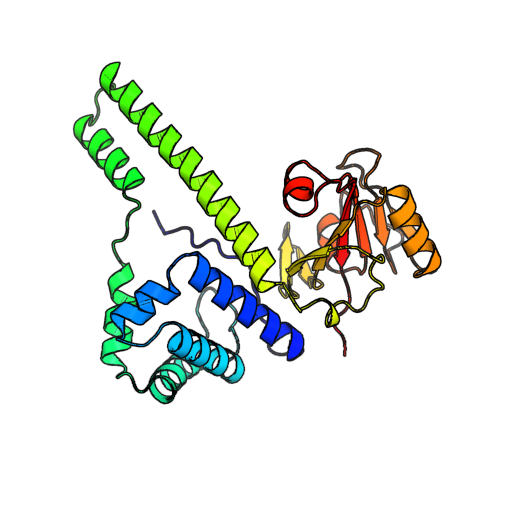866 C CA . VAL A 1 243 ? 4.209 17.013 -27.205 1.00 77.50 243 VAL A CA 1
ATOM 1867 C C . VAL A 1 243 ? 4.177 18.267 -26.317 1.00 77.50 243 VAL A C 1
ATOM 1869 O O . VAL A 1 243 ? 5.184 18.959 -26.192 1.00 77.50 243 VAL A O 1
ATOM 1872 N N . ASP A 1 244 ? 3.040 18.547 -25.693 1.00 82.31 244 ASP A N 1
ATOM 1873 C CA . ASP A 1 244 ? 2.754 19.716 -24.865 1.00 82.31 244 ASP A CA 1
ATOM 1874 C C . ASP A 1 244 ? 2.733 19.427 -23.356 1.00 82.31 244 ASP A C 1
ATOM 1876 O O . ASP A 1 244 ? 2.419 20.327 -22.576 1.00 82.31 244 ASP A O 1
ATOM 1880 N N . PHE A 1 245 ? 3.075 18.204 -22.940 1.00 83.12 245 PHE A N 1
ATOM 1881 C CA . PHE A 1 245 ? 3.020 17.793 -21.541 1.00 83.12 245 PHE A CA 1
ATOM 1882 C C . PHE A 1 245 ? 3.994 18.590 -20.666 1.00 83.12 245 PHE A C 1
ATOM 1884 O O . PHE A 1 245 ? 5.212 18.575 -20.872 1.00 83.12 245 PHE A O 1
ATOM 1891 N N . ASP A 1 246 ? 3.449 19.223 -19.635 1.00 81.56 246 ASP A N 1
ATOM 1892 C CA . ASP A 1 246 ? 4.189 19.873 -18.562 1.00 81.56 246 ASP A CA 1
ATOM 1893 C C . ASP A 1 246 ? 3.878 19.144 -17.257 1.00 81.56 246 ASP A C 1
ATOM 1895 O O . ASP A 1 246 ? 2.743 19.163 -16.795 1.00 81.56 246 ASP A O 1
ATOM 1899 N N . TYR A 1 247 ? 4.880 18.521 -16.635 1.00 78.44 247 TYR A N 1
ATOM 1900 C CA . TYR A 1 247 ? 4.673 17.711 -15.429 1.00 78.44 247 TYR A CA 1
ATOM 1901 C C . TYR A 1 247 ? 4.021 18.495 -14.276 1.00 78.44 247 TYR A C 1
ATOM 1903 O O . TYR A 1 247 ? 3.287 17.921 -13.478 1.00 78.44 247 TYR A O 1
ATOM 1911 N N . SER A 1 248 ? 4.273 19.803 -14.177 1.00 77.94 248 SER A N 1
ATOM 1912 C CA . SER A 1 248 ? 3.748 20.638 -13.091 1.00 77.94 248 SER A CA 1
ATOM 1913 C C . SER A 1 248 ? 2.280 20.991 -13.307 1.00 77.94 248 SER A C 1
ATOM 1915 O O . SER A 1 248 ? 1.519 21.084 -12.348 1.00 77.94 248 SER A O 1
ATOM 1917 N N . ARG A 1 249 ? 1.882 21.192 -14.568 1.00 80.69 249 ARG A N 1
ATOM 1918 C CA . ARG A 1 249 ? 0.497 21.496 -14.954 1.00 80.69 249 ARG A CA 1
ATOM 1919 C C . ARG A 1 249 ? -0.350 20.234 -15.116 1.00 80.69 249 ARG A C 1
ATOM 1921 O O . ARG A 1 249 ? -1.517 20.221 -14.747 1.00 80.69 249 ARG A O 1
ATOM 1928 N N . ASP A 1 250 ? 0.253 19.181 -15.649 1.00 81.94 250 ASP A N 1
ATOM 1929 C CA . ASP A 1 250 ? -0.404 17.959 -16.104 1.00 81.94 250 ASP A CA 1
ATOM 1930 C C . ASP A 1 250 ? -0.116 16.777 -15.155 1.00 81.94 250 ASP A C 1
ATOM 1932 O O . ASP A 1 250 ? -0.190 15.618 -15.559 1.00 81.94 250 ASP A O 1
ATOM 1936 N N . PHE A 1 251 ? 0.205 17.054 -13.883 1.00 81.31 251 PHE A N 1
ATOM 1937 C CA . PHE A 1 251 ? 0.564 16.048 -12.872 1.00 81.31 251 PHE A CA 1
ATOM 1938 C C . PHE A 1 251 ? -0.452 14.898 -12.780 1.00 81.31 251 PHE A C 1
ATOM 1940 O O . PHE A 1 251 ? -0.056 13.738 -12.721 1.00 81.31 251 PHE A O 1
ATOM 1947 N N . GLY A 1 252 ? -1.756 15.196 -12.856 1.00 81.94 252 GLY A N 1
ATOM 1948 C CA . GLY A 1 252 ? -2.810 14.174 -12.865 1.00 81.94 252 GLY A CA 1
ATOM 1949 C C . GLY A 1 252 ? -2.665 13.165 -14.012 1.00 81.94 252 GLY A C 1
ATOM 1950 O O . GLY A 1 252 ? -2.804 11.963 -13.803 1.00 81.94 252 GLY A O 1
ATOM 1951 N N . ARG A 1 253 ? -2.266 13.628 -15.207 1.00 85.12 253 ARG A N 1
ATOM 1952 C CA . ARG A 1 253 ? -2.018 12.761 -16.374 1.00 85.12 253 ARG A CA 1
ATOM 1953 C C . ARG A 1 253 ? -0.802 11.862 -16.195 1.00 85.12 253 ARG A C 1
ATOM 1955 O O . ARG A 1 253 ? -0.747 10.812 -16.830 1.00 85.12 253 ARG A O 1
ATOM 1962 N N . ALA A 1 254 ? 0.167 12.243 -15.360 1.00 85.38 254 ALA A N 1
ATOM 1963 C CA . ALA A 1 254 ? 1.355 11.425 -15.124 1.00 85.38 254 ALA A CA 1
ATOM 1964 C C . ALA A 1 254 ? 0.986 10.049 -14.547 1.00 85.38 254 ALA A C 1
ATOM 1966 O O . ALA A 1 254 ? 1.605 9.055 -14.919 1.00 85.38 254 ALA A O 1
ATOM 1967 N N . PHE A 1 255 ? -0.064 9.968 -13.721 1.00 84.75 255 PHE A N 1
ATOM 1968 C CA . PHE A 1 255 ? -0.550 8.705 -13.152 1.00 84.75 255 PHE A CA 1
ATOM 1969 C C . PHE A 1 255 ? -1.126 7.736 -14.186 1.00 84.75 255 PHE A C 1
ATOM 1971 O O . PHE A 1 255 ? -1.238 6.550 -13.895 1.00 84.75 255 PHE A O 1
ATOM 1978 N N . SER A 1 256 ? -1.460 8.213 -15.385 1.00 87.56 256 SER A N 1
ATOM 1979 C CA . SER A 1 256 ? -1.968 7.394 -16.492 1.00 87.56 256 SER A CA 1
ATOM 1980 C C . SER A 1 256 ? -0.881 6.997 -17.498 1.00 87.56 256 SER A C 1
ATOM 1982 O O . SER A 1 256 ? -1.165 6.299 -18.471 1.00 87.56 256 SER A O 1
ATOM 1984 N N . ILE A 1 257 ? 0.361 7.453 -17.308 1.00 89.06 257 ILE A N 1
ATOM 1985 C CA . ILE A 1 257 ? 1.470 7.243 -18.244 1.00 89.06 257 ILE A CA 1
ATOM 1986 C C . ILE A 1 257 ? 2.532 6.365 -17.575 1.00 89.06 257 ILE A C 1
ATOM 1988 O O . ILE A 1 257 ? 2.979 6.706 -16.481 1.00 89.06 257 ILE A O 1
ATOM 1992 N N . PRO A 1 258 ? 3.003 5.270 -18.203 1.00 91.81 258 PRO A N 1
ATOM 1993 C CA . PRO A 1 258 ? 4.064 4.453 -17.625 1.00 91.81 258 PRO A CA 1
ATOM 1994 C C . PRO A 1 258 ? 5.345 5.263 -17.421 1.00 91.81 258 PRO A C 1
ATOM 1996 O O . PRO A 1 258 ? 5.865 5.879 -18.361 1.00 91.81 258 PRO A O 1
ATOM 1999 N N . HIS A 1 259 ? 5.868 5.264 -16.198 1.00 92.62 259 HIS A N 1
ATOM 2000 C CA . HIS A 1 259 ? 7.058 6.034 -15.866 1.00 92.62 259 HIS A CA 1
ATOM 2001 C C . HIS A 1 259 ? 7.781 5.559 -14.611 1.00 92.62 259 HIS A C 1
ATOM 2003 O O . HIS A 1 259 ? 7.216 4.885 -13.754 1.00 92.62 259 HIS A O 1
ATOM 2009 N N . ILE A 1 260 ? 9.043 5.968 -14.499 1.00 94.19 260 ILE A N 1
ATOM 2010 C CA . ILE A 1 260 ? 9.867 5.804 -13.308 1.00 94.19 260 ILE A CA 1
ATOM 2011 C C . ILE A 1 260 ? 10.090 7.174 -12.678 1.00 94.19 260 ILE A C 1
ATOM 2013 O O . ILE A 1 260 ? 10.668 8.050 -13.318 1.00 94.19 260 ILE A O 1
ATOM 2017 N N . TYR A 1 261 ? 9.671 7.368 -11.433 1.00 92.88 261 TYR A N 1
ATOM 2018 C CA . TYR A 1 261 ? 9.984 8.569 -10.661 1.00 92.88 261 TYR A CA 1
ATOM 2019 C C . TYR A 1 261 ? 11.127 8.271 -9.694 1.00 92.88 261 TYR A C 1
ATOM 2021 O O . TYR A 1 261 ? 10.984 7.414 -8.831 1.00 92.88 261 TYR A O 1
ATOM 2029 N N . ILE A 1 262 ? 12.261 8.954 -9.824 1.00 93.62 262 ILE A N 1
ATOM 2030 C CA . ILE A 1 262 ? 13.491 8.709 -9.063 1.00 93.62 262 ILE A CA 1
ATOM 2031 C C . ILE A 1 262 ? 13.787 9.934 -8.202 1.00 93.62 262 ILE A C 1
ATOM 2033 O O . ILE A 1 262 ? 13.846 11.049 -8.720 1.00 93.62 262 ILE A O 1
ATOM 2037 N N . GLN A 1 263 ? 14.028 9.727 -6.908 1.00 92.88 263 GLN A N 1
ATOM 2038 C CA . GLN A 1 263 ? 14.407 10.784 -5.971 1.00 92.88 263 GLN A CA 1
ATOM 2039 C C . GLN A 1 263 ? 15.431 10.286 -4.934 1.00 92.88 263 GLN A C 1
ATOM 2041 O O . GLN A 1 263 ? 15.555 9.076 -4.702 1.00 92.88 263 GLN A O 1
ATOM 2046 N N . PRO A 1 264 ? 16.165 11.192 -4.265 1.00 93.06 264 PRO A N 1
ATOM 2047 C CA . PRO A 1 264 ? 16.993 10.822 -3.125 1.00 93.06 264 PRO A CA 1
ATOM 2048 C C . PRO A 1 264 ? 16.167 10.159 -2.015 1.00 93.06 264 PRO A C 1
ATOM 2050 O O . PRO A 1 264 ? 15.054 10.589 -1.700 1.00 93.06 264 PRO A O 1
ATOM 2053 N N . ALA A 1 265 ? 16.727 9.125 -1.391 1.00 92.12 265 ALA A N 1
ATOM 2054 C CA . ALA A 1 265 ? 16.133 8.513 -0.209 1.00 92.12 265 ALA A CA 1
ATOM 2055 C C . ALA A 1 265 ? 16.062 9.532 0.942 1.00 92.12 265 ALA A C 1
ATOM 2057 O O . ALA A 1 265 ? 17.019 10.259 1.212 1.00 92.12 265 ALA A O 1
ATOM 2058 N N . LYS A 1 266 ? 14.925 9.563 1.643 1.00 88.44 266 LYS A N 1
ATOM 2059 C CA . LYS A 1 266 ? 14.738 10.370 2.860 1.00 88.44 266 LYS A CA 1
ATOM 2060 C C . LYS A 1 266 ? 14.993 9.511 4.102 1.00 88.44 266 LYS A C 1
ATOM 2062 O O . LYS A 1 266 ? 15.118 8.291 3.999 1.00 88.44 266 LYS A O 1
ATOM 2067 N N . ALA A 1 267 ? 15.020 10.131 5.284 1.00 84.44 267 ALA A N 1
ATOM 2068 C CA . ALA A 1 267 ? 15.263 9.434 6.553 1.00 84.44 267 ALA A CA 1
ATOM 2069 C C . ALA A 1 267 ? 14.348 8.206 6.757 1.00 84.44 267 ALA A C 1
ATOM 2071 O O . ALA A 1 267 ? 14.831 7.145 7.143 1.00 84.44 267 ALA A O 1
ATOM 2072 N N . GLY A 1 268 ? 13.060 8.307 6.402 1.00 80.44 268 GLY A N 1
ATOM 2073 C CA . GLY A 1 268 ? 12.128 7.172 6.471 1.00 80.44 268 GLY A CA 1
ATOM 2074 C C . GLY A 1 268 ? 12.521 5.992 5.570 1.00 80.44 268 GLY A C 1
ATOM 2075 O O . GLY A 1 268 ? 12.409 4.838 5.967 1.00 80.44 268 GLY A O 1
ATOM 2076 N N . SER A 1 269 ? 13.083 6.245 4.384 1.00 84.44 269 SER A N 1
ATOM 2077 C CA . SER A 1 269 ? 13.571 5.183 3.492 1.00 84.44 269 SER A CA 1
ATOM 2078 C C . SER A 1 269 ? 14.780 4.443 4.078 1.00 84.44 269 SER A C 1
ATOM 2080 O O . SER A 1 269 ? 14.933 3.244 3.861 1.00 84.44 269 SER A O 1
ATOM 2082 N N . GLN A 1 270 ? 15.623 5.136 4.851 1.00 85.50 270 GLN A N 1
ATOM 2083 C CA . GLN A 1 270 ? 16.794 4.539 5.502 1.00 85.50 270 GLN A CA 1
ATOM 2084 C C . GLN A 1 270 ? 16.427 3.631 6.679 1.00 85.50 270 GLN A C 1
ATOM 2086 O O . GLN A 1 270 ? 17.181 2.710 6.986 1.00 85.50 270 GLN A O 1
ATOM 2091 N N . GLN A 1 271 ? 15.266 3.846 7.307 1.00 85.25 271 GLN A N 1
ATOM 2092 C CA . GLN A 1 271 ? 14.724 2.907 8.294 1.00 85.25 271 GLN A CA 1
ATOM 2093 C C . GLN A 1 271 ? 14.352 1.570 7.637 1.00 85.25 271 GLN A C 1
ATOM 2095 O O . GLN A 1 271 ? 14.585 0.513 8.214 1.00 85.25 271 GLN A O 1
ATOM 2100 N N . GLN A 1 272 ? 13.833 1.612 6.406 1.00 86.44 272 GLN A N 1
ATOM 2101 C CA . GLN A 1 272 ? 13.407 0.421 5.663 1.00 86.44 272 GLN A CA 1
ATOM 2102 C C . GLN A 1 272 ? 14.570 -0.337 5.004 1.00 86.44 272 GLN A C 1
ATOM 2104 O O . GLN A 1 272 ? 14.503 -1.563 4.835 1.00 86.44 272 GLN A O 1
ATOM 2109 N N . LEU A 1 273 ? 15.628 0.388 4.625 1.00 90.38 273 LEU A N 1
ATOM 2110 C CA . LEU A 1 273 ? 16.877 -0.154 4.098 1.00 90.38 273 LEU A CA 1
ATOM 2111 C C . LEU A 1 273 ? 18.064 0.705 4.578 1.00 90.38 273 LEU A C 1
ATOM 2113 O O . LEU A 1 273 ? 18.288 1.793 4.038 1.00 90.38 273 LEU A O 1
ATOM 2117 N N . PRO A 1 274 ? 18.851 0.237 5.565 1.00 93.12 274 PRO A N 1
ATOM 2118 C CA . PRO A 1 274 ? 20.027 0.961 6.034 1.00 93.12 274 PRO A CA 1
ATOM 2119 C C . PRO A 1 274 ? 20.998 1.277 4.890 1.00 93.12 274 PRO A C 1
ATOM 2121 O O . PRO A 1 274 ? 21.360 0.403 4.106 1.00 93.12 274 PRO A O 1
ATOM 2124 N N . GLY A 1 275 ? 21.416 2.541 4.791 1.00 94.25 275 GLY A N 1
ATOM 2125 C CA . GLY A 1 275 ? 22.277 3.013 3.700 1.00 94.25 275 GLY A CA 1
ATOM 2126 C C . GLY A 1 275 ? 21.546 3.305 2.385 1.00 94.25 275 GLY A C 1
ATOM 2127 O O . GLY A 1 275 ? 22.206 3.544 1.376 1.00 94.25 275 GLY A O 1
ATOM 2128 N N . ALA A 1 276 ? 20.209 3.303 2.374 1.00 95.88 276 ALA A N 1
ATOM 2129 C CA . ALA A 1 276 ? 19.427 3.736 1.222 1.00 95.88 276 ALA A CA 1
ATOM 2130 C C . ALA A 1 276 ? 19.841 5.135 0.744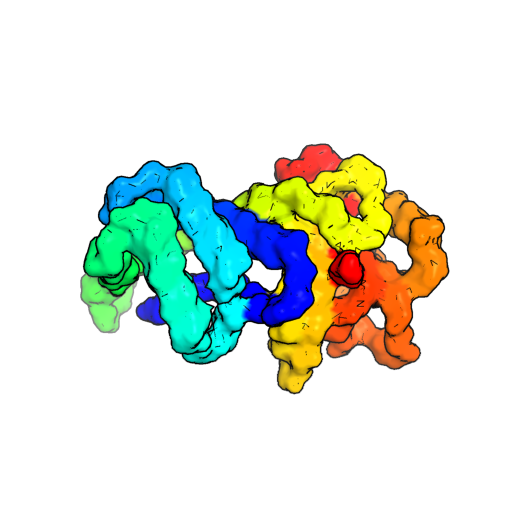 1.00 95.88 276 ALA A C 1
ATOM 2132 O O . ALA A 1 276 ? 19.875 6.092 1.524 1.00 95.88 276 ALA A O 1
ATOM 2133 N N . GLN A 1 277 ? 20.103 5.241 -0.558 1.00 95.62 277 GLN A N 1
ATOM 2134 C CA . GLN A 1 277 ? 20.436 6.496 -1.234 1.00 95.62 277 GLN A CA 1
ATOM 2135 C C . GLN A 1 277 ? 19.352 6.927 -2.223 1.00 95.62 277 GLN A C 1
ATOM 2137 O O . GLN A 1 277 ? 19.215 8.122 -2.481 1.00 95.62 277 GLN A O 1
ATOM 2142 N N . THR A 1 278 ? 18.548 5.988 -2.730 1.00 95.44 278 THR A N 1
ATOM 2143 C CA . THR A 1 278 ? 17.494 6.275 -3.710 1.00 95.44 278 THR A CA 1
ATOM 2144 C C . THR A 1 278 ? 16.173 5.646 -3.304 1.00 95.44 278 THR A C 1
ATOM 2146 O O . THR A 1 278 ? 16.125 4.477 -2.923 1.00 95.44 278 THR A O 1
ATOM 2149 N N . LEU A 1 279 ? 15.105 6.426 -3.447 1.00 94.94 279 LEU A N 1
ATOM 2150 C CA . LEU A 1 279 ? 13.721 5.973 -3.471 1.00 94.94 279 LEU A CA 1
ATOM 2151 C C . LEU A 1 279 ? 13.202 6.187 -4.895 1.00 94.94 279 LEU A C 1
ATOM 2153 O O . LEU A 1 279 ? 13.338 7.281 -5.443 1.00 94.94 279 LEU A O 1
ATOM 2157 N N . PHE A 1 280 ? 12.607 5.166 -5.499 1.00 95.00 280 PHE A N 1
ATOM 2158 C CA . PHE A 1 280 ? 12.013 5.299 -6.823 1.00 95.00 280 PHE A CA 1
ATOM 2159 C C . PHE A 1 280 ? 10.658 4.605 -6.916 1.00 95.00 280 PHE A C 1
ATOM 2161 O O . PHE A 1 280 ? 10.397 3.636 -6.213 1.00 95.00 280 PHE A O 1
ATOM 2168 N N . PHE A 1 281 ? 9.795 5.124 -7.782 1.00 94.00 281 PHE A N 1
ATOM 2169 C CA . PHE A 1 281 ? 8.464 4.601 -8.062 1.00 94.00 281 PHE A CA 1
ATOM 2170 C C . PHE A 1 281 ? 8.413 4.151 -9.509 1.00 94.00 281 PHE A C 1
ATOM 2172 O O . PHE A 1 281 ? 8.904 4.849 -10.391 1.00 94.00 281 PHE A O 1
ATOM 2179 N N . VAL A 1 282 ? 7.812 2.999 -9.737 1.00 94.56 282 VAL A N 1
ATOM 2180 C CA . VAL A 1 282 ? 7.588 2.386 -11.035 1.00 94.56 282 VAL A CA 1
ATOM 2181 C C . VAL A 1 282 ? 6.082 2.382 -11.250 1.00 94.56 282 VAL A C 1
ATOM 2183 O O . VAL A 1 282 ? 5.375 1.658 -10.558 1.00 94.56 282 VAL A O 1
ATOM 2186 N N . TYR A 1 283 ? 5.597 3.190 -12.186 1.00 92.81 283 TYR A N 1
ATOM 2187 C CA . TYR A 1 283 ? 4.215 3.165 -12.659 1.00 92.81 283 TYR A CA 1
ATOM 2188 C C . TYR A 1 283 ? 4.182 2.369 -13.957 1.00 92.81 283 TYR A C 1
ATOM 2190 O O . TYR A 1 283 ? 4.866 2.722 -14.923 1.00 92.81 283 TYR A O 1
ATOM 2198 N N . TYR A 1 284 ? 3.441 1.268 -13.966 1.00 91.69 284 TYR A N 1
ATOM 2199 C CA . TYR A 1 284 ? 3.553 0.238 -14.995 1.00 91.69 284 TYR A CA 1
ATOM 2200 C C . TYR A 1 284 ? 2.188 -0.149 -15.558 1.00 91.69 284 TYR A C 1
ATOM 2202 O O . TYR A 1 284 ? 1.161 0.076 -14.931 1.00 91.69 284 TYR A O 1
ATOM 2210 N N . GLN A 1 285 ? 2.159 -0.716 -16.764 1.00 88.88 285 GLN A N 1
ATOM 2211 C CA . GLN A 1 285 ? 0.925 -1.300 -17.291 1.00 88.88 285 GLN A CA 1
ATOM 2212 C C . GLN A 1 285 ? 0.683 -2.657 -16.620 1.00 88.88 285 GLN A C 1
ATOM 2214 O O . GLN A 1 285 ? 1.651 -3.404 -16.446 1.00 88.88 285 GLN A O 1
ATOM 2219 N N . PRO A 1 286 ? -0.560 -3.011 -16.256 1.00 80.00 286 PRO A N 1
ATOM 2220 C CA . PRO A 1 286 ? -0.878 -4.366 -15.815 1.00 80.00 286 PRO A CA 1
ATOM 2221 C C . PRO A 1 286 ? -0.416 -5.397 -16.853 1.00 80.00 286 PRO A C 1
ATOM 2223 O O . PRO A 1 286 ? -0.420 -5.111 -18.050 1.00 80.00 286 PRO A O 1
ATOM 2226 N N . ALA A 1 287 ? -0.035 -6.594 -16.408 1.00 74.56 287 ALA A N 1
ATOM 2227 C CA . ALA A 1 287 ? 0.110 -7.715 -17.331 1.00 74.56 287 ALA A CA 1
ATOM 2228 C C . ALA A 1 287 ? -1.267 -8.056 -17.931 1.00 74.56 287 ALA A C 1
ATOM 2230 O O . ALA A 1 287 ? -2.256 -8.079 -17.188 1.00 74.56 287 ALA A O 1
ATOM 2231 N N . GLU A 1 288 ? -1.313 -8.286 -19.248 1.00 62.31 288 GLU A N 1
ATOM 2232 C CA . GLU A 1 288 ? -2.502 -8.799 -19.953 1.00 62.31 288 GLU A CA 1
ATOM 2233 C C . GLU A 1 288 ? -2.904 -10.197 -19.462 1.00 62.31 288 GLU A C 1
ATOM 2235 O O . GLU A 1 288 ? -1.998 -11.010 -19.154 1.00 62.31 288 GLU A O 1
#

pLDDT: mean 83.52, std 15.25, range [24.83, 97.5]

Foldseek 3Di:
DPPPPVCPLQADDPPDDLLLQLLVLLLVLLLCVLVCVLVLLCVQQVHDSVQLSVLSSVLCSVLPPFGPVDPDTDPSSVVSSLVSSCVSVVGDSVSNVVSVVVPPDDDPVLVVVLVVLCVVCDPHDDDPVSVVVNVVSVVVVVVVVVVSVVSSQVSQQVSAPPSPVQQPADDDPPWDWRHWAQFSQWDDDPNDTAGFFTKTKTWDLDALVVRVVVCCVRPVQWDWDDQPPDDRSKIKTWHDDDPPDHCPVCVRHRRRTWIKIKDFDDPVSCVVPPNTGIMMMTGHHGDD